Protein AF-A0A3D9SSQ6-F1 (afdb_monomer_lite)

Secondary structure (DSSP, 8-state):
--------PPP------------------S-BSSSSBPPHHHHHHHHTT------HHHHHHH-TT--S-EEE--SHHHHHHHHHHHHHHHHSHHHHHHTTEE-GGG-SS---TTSEEGGGEEEEEEESSTT---EEEEETTS-SSS-EEEEEESSSSS-TTEEEEEESSHHHHHHHTT---S------PPPP-----------------------

Radius of gyration: 31.55 Å; chains: 1; bounding box: 122×92×67 Å

Foldseek 3Di:
DDDDDDDDDDDDDDDDPPDDDDPDDPDPDLQDQQPFGNAPQLVVCLVVVLQFQLDPVLVCVLPVLDDFDKTFQSDSVSQNVVLVVLVVQQVDPVSCVQLQEHAQVPDPDGDDWQHANSSQWTFGMAGPDPPDGKTKIFGPPQHRNWGFIWIARCGDPPRHSGIDTSGRTPVRVCVSSVRDDPDDPPPPDDDPDDDDDDDDDDDDDDDDDDDDDDD

Sequence (215 aa):
MQKPHQHRCPNRGTLSYVNRPNNDERSEAPTHARGPVLPGLLIELIAAGQWRHPGDEVVHAIMPWFKDPVDLLTGLDQIRRESRALDRLADDESTARIFRLARGGSATEPVQLPWLDVDLAILIAVNRIPGDDVAIALDYRTSNSDPQVVAGDAWSAPHRGDWRTVAPTFSAFAAALNLPGHGTIATSAPPRSAIASTPAAAGTRSPPTTTSPPG

pLDDT: mean 78.15, std 23.13, range [30.61, 98.69]

Organism: NCBI:txid111806

Structure (mmCIF, N/CA/C/O backbone):
data_AF-A0A3D9SSQ6-F1
#
_entry.id   AF-A0A3D9SSQ6-F1
#
loop_
_atom_site.group_PDB
_atom_site.id
_atom_site.type_symbol
_atom_site.label_atom_id
_atom_site.label_alt_id
_atom_site.label_comp_id
_atom_site.label_asym_id
_atom_site.label_entity_id
_atom_site.label_seq_id
_atom_site.pdbx_PDB_ins_code
_atom_site.Cartn_x
_atom_site.Cartn_y
_atom_site.Cartn_z
_atom_site.occupancy
_atom_site.B_iso_or_equiv
_atom_site.auth_seq_id
_atom_site.auth_comp_id
_atom_site.auth_asym_id
_atom_site.auth_atom_id
_atom_site.pdbx_PDB_model_num
ATOM 1 N N . MET A 1 1 ? 69.066 6.208 26.547 1.00 41.03 1 MET A N 1
ATOM 2 C CA . MET A 1 1 ? 68.803 7.638 26.852 1.00 41.03 1 MET A CA 1
ATOM 3 C C . MET A 1 1 ? 68.351 8.259 25.533 1.00 41.03 1 MET A C 1
ATOM 5 O O . MET A 1 1 ? 69.078 8.062 24.581 1.00 41.03 1 MET A O 1
ATOM 9 N N . GLN A 1 2 ? 67.179 8.854 25.305 1.00 42.94 2 GLN A N 1
ATOM 10 C CA . GLN A 1 2 ? 66.187 9.562 26.122 1.00 42.94 2 GLN A CA 1
ATOM 11 C C . GLN A 1 2 ? 64.774 9.387 25.499 1.00 42.94 2 GLN A C 1
ATOM 13 O O . GLN A 1 2 ? 64.635 8.900 24.384 1.00 42.94 2 GLN A O 1
ATOM 18 N N . LYS A 1 3 ? 63.751 9.726 26.291 1.00 41.53 3 LYS A N 1
ATOM 19 C CA . LYS A 1 3 ? 62.303 9.442 26.178 1.00 41.53 3 LYS A CA 1
ATOM 20 C C . LYS A 1 3 ? 61.530 10.273 25.115 1.00 41.53 3 LYS A C 1
ATOM 22 O O . LYS A 1 3 ? 62.089 11.229 24.590 1.00 41.53 3 LYS A O 1
ATOM 27 N N . PRO A 1 4 ? 60.252 9.921 24.825 1.00 52.22 4 PRO A N 1
ATOM 28 C CA . PRO A 1 4 ? 59.467 10.414 23.686 1.00 52.22 4 PRO A CA 1
ATOM 29 C C . PRO A 1 4 ? 58.742 11.741 23.967 1.00 52.22 4 PRO A C 1
ATOM 31 O O . PRO A 1 4 ? 58.369 12.020 25.107 1.00 52.22 4 PRO A O 1
ATOM 34 N N . HIS A 1 5 ? 58.461 12.516 22.913 1.00 44.25 5 HIS A N 1
ATOM 35 C CA . HIS A 1 5 ? 57.598 13.696 22.989 1.00 44.25 5 HIS A CA 1
ATOM 36 C C . HIS A 1 5 ? 56.150 13.353 22.628 1.00 44.25 5 HIS A C 1
ATOM 38 O O . HIS A 1 5 ? 55.811 13.104 21.475 1.00 44.25 5 HIS A O 1
ATOM 44 N N . GLN A 1 6 ? 55.297 13.378 23.652 1.00 46.75 6 GLN A N 1
ATOM 45 C CA . GLN A 1 6 ? 53.866 13.620 23.518 1.00 46.75 6 GLN A CA 1
ATOM 46 C C . GLN A 1 6 ? 53.615 15.108 23.281 1.00 46.75 6 GLN A C 1
ATOM 48 O O . GLN A 1 6 ? 54.208 15.917 23.983 1.00 46.75 6 GLN A O 1
ATOM 53 N N . HIS A 1 7 ? 52.684 15.437 22.387 1.00 39.75 7 HIS A N 1
ATOM 54 C CA . HIS A 1 7 ? 51.844 16.645 22.367 1.00 39.75 7 HIS A CA 1
ATOM 55 C C . HIS A 1 7 ? 50.837 16.466 21.215 1.00 39.75 7 HIS A C 1
ATOM 57 O O . HIS A 1 7 ? 51.213 15.960 20.170 1.00 39.75 7 HIS A O 1
ATOM 63 N N . ARG A 1 8 ? 49.566 16.862 21.247 1.00 35.78 8 ARG A N 1
ATOM 64 C CA . ARG A 1 8 ? 48.620 17.351 22.257 1.00 35.78 8 ARG A CA 1
ATOM 65 C C . ARG A 1 8 ? 47.310 17.478 21.456 1.00 35.78 8 ARG A C 1
ATOM 67 O O . ARG A 1 8 ? 47.335 18.064 20.377 1.00 35.78 8 ARG A O 1
ATOM 74 N N . CYS A 1 9 ? 46.192 16.935 21.928 1.00 38.47 9 CYS A N 1
ATOM 75 C CA . CYS A 1 9 ? 44.882 17.201 21.319 1.00 38.47 9 CYS A CA 1
ATOM 76 C C . CYS A 1 9 ? 44.528 18.695 21.441 1.00 38.47 9 CYS A C 1
ATOM 78 O O . CYS A 1 9 ? 44.791 19.268 22.505 1.00 38.47 9 CYS A O 1
ATOM 80 N N . PRO A 1 10 ? 43.847 19.315 20.461 1.00 48.50 10 PRO A N 1
ATOM 81 C CA . PRO A 1 10 ? 43.021 20.477 20.718 1.00 48.50 10 PRO A CA 1
ATOM 82 C C . PRO A 1 10 ? 41.576 20.073 21.020 1.00 48.50 10 PRO A C 1
ATOM 84 O O . PRO A 1 10 ? 41.059 19.041 20.601 1.00 48.50 10 PRO A O 1
ATOM 87 N N . ASN A 1 11 ? 40.986 20.929 21.835 1.00 34.09 11 ASN A N 1
ATOM 88 C CA . ASN A 1 11 ? 39.831 20.742 22.683 1.00 34.09 11 ASN A CA 1
ATOM 89 C C . ASN A 1 11 ? 38.534 21.202 21.995 1.00 34.09 11 ASN A C 1
ATOM 91 O O . ASN A 1 11 ? 38.561 21.981 21.045 1.00 34.09 11 ASN A O 1
ATOM 95 N N . ARG A 1 12 ? 37.412 20.744 22.558 1.00 42.00 12 ARG A N 1
ATOM 96 C CA . ARG A 1 12 ? 36.030 21.175 22.307 1.00 42.00 12 ARG A CA 1
ATOM 97 C C . ARG A 1 12 ? 35.901 22.693 22.149 1.00 42.00 12 ARG A C 1
ATOM 99 O O . ARG A 1 12 ? 36.181 23.434 23.089 1.00 42.00 12 ARG A O 1
ATOM 106 N N . GLY A 1 13 ? 35.357 23.116 21.011 1.00 31.62 13 GLY A N 1
ATOM 107 C CA . GLY A 1 13 ? 34.663 24.391 20.853 1.00 31.62 13 GLY A CA 1
ATOM 108 C C . GLY A 1 13 ? 33.155 24.150 20.854 1.00 31.62 13 GLY A C 1
ATOM 109 O O . GLY A 1 13 ? 32.597 23.698 19.861 1.00 31.62 13 GLY A O 1
ATOM 110 N N . THR A 1 14 ? 32.516 24.411 21.990 1.00 38.12 14 THR A N 1
ATOM 111 C CA . THR A 1 14 ? 31.067 24.637 22.114 1.00 38.12 14 THR A CA 1
ATOM 112 C C . THR A 1 14 ? 30.804 26.135 21.903 1.00 38.12 14 THR A C 1
ATOM 114 O O . THR A 1 14 ? 31.696 26.916 22.223 1.00 38.12 14 THR A O 1
ATOM 117 N N . LEU A 1 15 ? 29.578 26.498 21.480 1.00 31.42 15 LEU A N 1
ATOM 118 C CA . LEU A 1 15 ? 29.004 27.842 21.208 1.00 31.42 15 LEU A CA 1
ATOM 119 C C . LEU A 1 15 ? 29.092 28.256 19.724 1.00 31.42 15 LEU A C 1
ATOM 121 O O . LEU A 1 15 ? 30.172 28.296 19.161 1.00 31.42 15 LEU A O 1
ATOM 125 N N . SER A 1 16 ? 28.018 28.571 18.994 1.00 30.61 16 SER A N 1
ATOM 126 C CA . SER A 1 16 ? 26.637 28.918 19.351 1.00 30.61 16 SER A CA 1
ATOM 127 C C . SER A 1 16 ? 25.741 28.663 18.137 1.00 30.61 16 SER A C 1
ATOM 129 O O . SER A 1 16 ? 26.046 29.165 17.059 1.00 30.61 16 SER A O 1
ATOM 131 N N . TYR A 1 17 ? 24.614 27.963 18.289 1.00 30.64 17 TYR A N 1
ATOM 132 C CA . TYR A 1 17 ? 23.548 28.008 17.283 1.00 30.64 17 TYR A CA 1
ATOM 133 C C . TYR A 1 17 ? 22.452 28.936 17.801 1.00 30.64 17 TYR A C 1
ATOM 135 O O . TYR A 1 17 ? 21.534 28.531 18.508 1.00 30.64 17 TYR A O 1
ATOM 143 N N . VAL A 1 18 ? 22.614 30.227 17.513 1.00 41.22 18 VAL A N 1
ATOM 144 C CA . VAL A 1 18 ? 21.535 31.203 17.651 1.00 41.22 18 VAL A CA 1
ATOM 145 C C . VAL A 1 18 ? 20.691 31.056 16.393 1.00 41.22 18 VAL A C 1
ATOM 147 O O . VAL A 1 18 ? 21.030 31.645 15.372 1.00 41.22 18 VAL A O 1
ATOM 150 N N . ASN A 1 19 ? 19.627 30.252 16.433 1.00 32.00 19 ASN A N 1
ATOM 151 C CA . ASN A 1 19 ? 18.651 30.261 15.347 1.00 32.00 19 ASN A CA 1
ATOM 152 C C . ASN A 1 19 ? 17.483 31.163 15.737 1.00 32.00 19 ASN A C 1
ATOM 154 O O . ASN A 1 19 ? 16.672 30.832 16.602 1.00 32.00 19 ASN A O 1
ATOM 158 N N . ARG A 1 20 ? 17.446 32.341 15.110 1.00 32.38 20 ARG A N 1
ATOM 159 C CA . ARG A 1 20 ? 16.252 33.186 15.043 1.00 32.38 20 ARG A CA 1
ATOM 160 C C . ARG A 1 20 ? 15.128 32.411 14.341 1.00 32.38 20 ARG A C 1
ATOM 162 O O . ARG A 1 20 ? 15.415 31.688 13.388 1.00 32.38 20 ARG A O 1
ATOM 169 N N . PRO A 1 21 ? 13.864 32.599 14.745 1.00 39.00 21 PRO A N 1
ATOM 170 C CA . PRO A 1 21 ? 12.736 32.058 14.008 1.00 39.00 21 PRO A CA 1
ATOM 171 C C . PRO A 1 21 ? 12.517 32.912 12.755 1.00 39.00 21 PRO A C 1
ATOM 173 O O . PRO A 1 21 ? 12.180 34.091 12.867 1.00 39.00 21 PRO A O 1
ATOM 176 N N . ASN A 1 22 ? 12.710 32.336 11.569 1.00 41.59 22 ASN A N 1
ATOM 177 C CA . ASN A 1 22 ? 12.107 32.888 10.360 1.00 41.59 22 ASN A CA 1
ATOM 178 C C . ASN A 1 22 ? 10.703 32.292 10.230 1.00 41.59 22 ASN A C 1
ATOM 180 O O . ASN A 1 22 ? 10.537 31.116 9.917 1.00 41.59 22 ASN A O 1
ATOM 184 N N . ASN A 1 23 ? 9.714 33.133 10.531 1.00 47.97 23 ASN A N 1
ATOM 185 C CA . ASN A 1 23 ? 8.364 33.026 9.991 1.00 47.97 23 ASN A CA 1
ATOM 186 C C . ASN A 1 23 ? 8.410 33.181 8.459 1.00 47.97 23 ASN A C 1
ATOM 188 O O . ASN A 1 23 ? 9.310 33.840 7.942 1.00 47.97 23 ASN A O 1
ATOM 192 N N . ASP A 1 24 ? 7.383 32.645 7.797 1.00 41.53 24 ASP A N 1
ATOM 193 C CA . ASP A 1 24 ? 7.059 32.734 6.361 1.00 41.53 24 ASP A CA 1
ATOM 194 C C . ASP A 1 24 ? 7.563 31.624 5.429 1.00 41.53 24 ASP A C 1
ATOM 196 O O . ASP A 1 24 ? 7.963 31.868 4.296 1.00 41.53 24 ASP A O 1
ATOM 200 N N . GLU A 1 25 ? 7.344 30.372 5.829 1.00 40.78 25 GLU A N 1
ATOM 201 C CA . GLU A 1 25 ? 6.889 29.367 4.866 1.00 40.78 25 GLU A CA 1
ATOM 202 C C . GLU A 1 25 ? 5.495 28.909 5.290 1.00 40.78 25 GLU A C 1
ATOM 204 O O . GLU A 1 25 ? 5.288 28.385 6.386 1.00 40.78 25 GLU A O 1
ATOM 209 N N . ARG A 1 26 ? 4.502 29.153 4.431 1.00 42.53 26 ARG A N 1
ATOM 210 C CA . ARG A 1 26 ? 3.184 28.532 4.554 1.00 42.53 26 ARG A CA 1
ATOM 211 C C . ARG A 1 26 ? 3.401 27.024 4.520 1.00 42.53 26 ARG A C 1
ATOM 213 O O . ARG A 1 26 ? 3.630 26.460 3.458 1.00 42.53 26 ARG A O 1
ATOM 220 N N . SER A 1 27 ? 3.359 26.411 5.697 1.00 41.47 27 SER A N 1
ATOM 221 C CA . SER A 1 27 ? 3.382 24.969 5.886 1.00 41.47 27 SER A CA 1
ATOM 222 C C . SER A 1 27 ? 2.234 24.372 5.073 1.00 41.47 27 SER A C 1
ATOM 224 O O . SER A 1 27 ? 1.071 24.465 5.469 1.00 41.47 27 SER A O 1
ATOM 226 N N . GLU A 1 28 ? 2.539 23.800 3.906 1.00 43.28 28 GLU A N 1
ATOM 227 C CA . GLU A 1 28 ? 1.670 22.781 3.329 1.00 43.28 28 GLU A CA 1
ATOM 228 C C . GLU A 1 28 ? 1.461 21.746 4.431 1.00 43.28 28 GLU A C 1
ATOM 230 O O . GLU A 1 28 ? 2.427 21.188 4.964 1.00 43.28 28 GLU A O 1
ATOM 235 N N . ALA A 1 29 ? 0.206 21.543 4.833 1.00 52.47 29 ALA A N 1
ATOM 236 C CA . ALA A 1 29 ? -0.126 20.514 5.802 1.00 52.47 29 ALA A CA 1
ATOM 237 C C . ALA A 1 29 ? 0.536 19.191 5.360 1.00 52.47 29 ALA A C 1
ATOM 239 O O . ALA A 1 29 ? 0.597 18.922 4.157 1.00 52.47 29 ALA A O 1
ATOM 240 N N . PRO A 1 30 ? 1.059 18.364 6.283 1.00 56.06 30 PRO A N 1
ATOM 241 C CA . PRO A 1 30 ? 1.908 17.215 5.964 1.00 56.06 30 PRO A CA 1
ATOM 242 C C . PRO A 1 30 ? 1.133 16.027 5.355 1.00 56.06 30 PRO A C 1
ATOM 244 O O . PRO A 1 30 ? 1.352 14.878 5.717 1.00 56.06 30 PRO A O 1
ATOM 247 N N . THR A 1 31 ? 0.231 16.280 4.413 1.00 73.69 31 THR A N 1
ATOM 248 C CA . THR A 1 31 ? -0.706 15.317 3.835 1.00 73.69 31 THR A CA 1
ATOM 249 C C . THR A 1 31 ? -0.155 14.597 2.608 1.00 73.69 31 THR A C 1
ATOM 251 O O . THR A 1 31 ? -0.747 13.619 2.177 1.00 73.69 31 THR A O 1
ATOM 254 N N . HIS A 1 32 ? 0.983 15.022 2.057 1.00 73.50 32 HIS A N 1
ATOM 255 C CA . HIS A 1 32 ? 1.593 14.403 0.875 1.00 73.50 32 HIS A CA 1
ATOM 256 C C . HIS A 1 32 ? 2.719 13.436 1.258 1.00 73.50 32 HIS A C 1
ATOM 258 O O . HIS A 1 32 ? 3.521 13.748 2.149 1.00 73.50 32 HIS A O 1
ATOM 264 N N . ALA A 1 33 ? 2.816 12.291 0.567 1.00 62.19 33 ALA A N 1
ATOM 265 C CA . ALA A 1 33 ? 3.913 11.333 0.766 1.00 62.19 33 ALA A CA 1
ATOM 266 C C . ALA A 1 33 ? 4.971 11.349 -0.351 1.00 62.19 33 ALA A C 1
ATOM 268 O O . ALA A 1 33 ? 6.163 11.260 -0.055 1.00 62.19 33 ALA A O 1
ATOM 269 N N . ARG A 1 34 ? 4.543 11.480 -1.615 1.00 7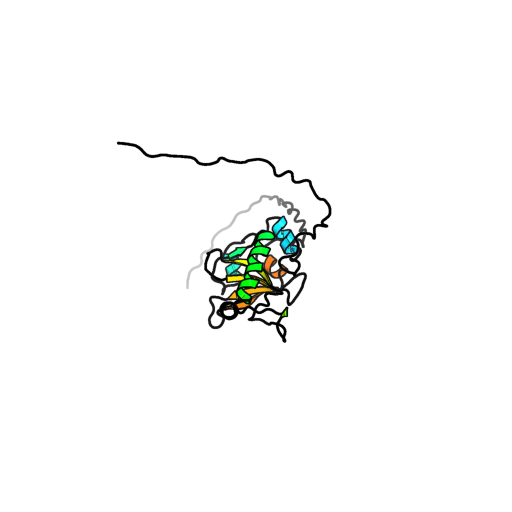1.50 34 ARG A N 1
ATOM 270 C CA . ARG A 1 34 ? 5.415 11.511 -2.809 1.00 71.50 34 ARG A CA 1
ATOM 271 C C . ARG A 1 34 ? 4.714 12.133 -4.033 1.00 71.50 34 ARG A C 1
ATOM 273 O O . ARG A 1 34 ? 4.980 11.765 -5.166 1.00 71.50 34 ARG A O 1
ATOM 280 N N . GLY A 1 35 ? 3.765 13.038 -3.801 1.00 78.12 35 GLY A N 1
ATOM 281 C CA . GLY A 1 35 ? 2.902 13.598 -4.849 1.00 78.12 35 GLY A CA 1
ATOM 282 C C . GLY A 1 35 ? 1.423 13.354 -4.565 1.00 78.12 35 GLY A C 1
ATOM 283 O O . GLY A 1 35 ? 0.697 14.332 -4.424 1.00 78.12 35 GLY A O 1
ATOM 284 N N . PRO A 1 36 ? 0.962 12.101 -4.382 1.00 84.44 36 PRO A N 1
ATOM 285 C CA . PRO A 1 36 ? -0.413 11.867 -3.965 1.00 84.44 36 PRO A CA 1
ATOM 286 C C . PRO A 1 36 ? -0.661 12.343 -2.527 1.00 84.44 36 PRO A C 1
ATOM 288 O O . PRO A 1 36 ? 0.212 12.249 -1.650 1.00 84.44 36 PRO A O 1
ATOM 291 N N . VAL A 1 37 ? -1.874 12.847 -2.302 1.00 89.81 37 VAL A N 1
ATOM 292 C CA . VAL A 1 37 ? -2.397 13.189 -0.975 1.00 89.81 37 VAL A CA 1
ATOM 293 C C . VAL A 1 37 ? -2.791 11.894 -0.270 1.00 89.81 37 VAL A C 1
ATOM 295 O O . VAL A 1 37 ? -3.481 11.050 -0.839 1.00 89.81 37 VAL A O 1
ATOM 298 N N . LEU A 1 38 ? -2.364 11.723 0.976 1.00 93.44 38 LEU A N 1
ATOM 299 C CA . LEU A 1 38 ? -2.782 10.603 1.811 1.00 93.44 38 LEU A CA 1
ATOM 300 C C . LEU A 1 38 ? -4.296 10.662 2.054 1.00 93.44 38 LEU A C 1
ATOM 302 O O . LEU A 1 38 ? -4.824 11.754 2.284 1.00 93.44 38 LEU A O 1
ATOM 306 N N . PRO A 1 39 ? -5.009 9.521 2.052 1.00 95.19 39 PRO A N 1
ATOM 307 C CA . PRO A 1 39 ? -6.448 9.521 2.276 1.00 95.19 39 PRO A CA 1
ATOM 308 C C . PRO A 1 39 ? -6.764 10.115 3.649 1.00 95.19 39 PRO A C 1
ATOM 310 O O . PRO A 1 39 ? -6.087 9.794 4.629 1.00 95.19 39 PRO A O 1
ATOM 313 N N . GLY A 1 40 ? -7.810 10.944 3.738 1.00 94.06 40 GLY A N 1
ATOM 314 C CA . GLY A 1 40 ? -8.211 11.582 5.000 1.00 94.06 40 GLY A CA 1
ATOM 315 C C . GLY A 1 40 ? -8.396 10.566 6.129 1.00 94.06 40 GLY A C 1
ATOM 316 O O . GLY A 1 40 ? -7.852 10.746 7.213 1.00 94.06 40 GLY A O 1
ATOM 317 N N . LEU A 1 41 ? -9.025 9.426 5.820 1.00 95.44 41 LEU A N 1
ATOM 318 C CA . LEU A 1 41 ? -9.201 8.317 6.757 1.00 95.44 41 LEU A CA 1
ATOM 319 C C . LEU A 1 41 ? -7.870 7.777 7.307 1.00 95.44 41 LEU A C 1
ATOM 321 O O . LEU A 1 41 ? -7.779 7.474 8.490 1.00 95.44 41 LEU A O 1
ATOM 325 N N . LEU A 1 42 ? -6.822 7.659 6.484 1.00 95.88 42 LEU A N 1
ATOM 326 C CA . LEU A 1 42 ? -5.521 7.170 6.956 1.00 95.88 42 LEU A CA 1
ATOM 327 C C . LEU A 1 42 ? -4.895 8.168 7.933 1.00 95.88 42 LEU A C 1
ATOM 329 O O . LEU A 1 42 ? -4.368 7.773 8.971 1.00 95.88 42 LEU A O 1
ATOM 333 N N . ILE A 1 43 ? -4.977 9.460 7.611 1.00 95.12 43 ILE A N 1
ATOM 334 C CA . ILE A 1 43 ? -4.482 10.536 8.474 1.00 95.12 43 ILE A CA 1
ATOM 335 C C . ILE A 1 43 ? -5.227 10.519 9.812 1.00 95.12 43 ILE A C 1
ATOM 337 O O . ILE A 1 43 ? -4.588 10.587 10.860 1.00 95.12 43 ILE A O 1
ATOM 341 N N . GLU A 1 44 ? -6.553 10.383 9.784 1.00 94.75 44 GLU A N 1
ATOM 342 C CA . GLU A 1 44 ? -7.394 10.290 10.981 1.00 94.75 44 GLU A CA 1
ATOM 343 C C . GLU A 1 44 ? -7.034 9.072 11.836 1.00 94.75 44 GLU A C 1
ATOM 345 O O . GLU A 1 44 ? -6.788 9.217 13.034 1.00 94.75 44 GLU A O 1
ATOM 350 N N . LEU A 1 45 ? -6.918 7.886 11.228 1.00 95.12 45 LEU A N 1
ATOM 351 C CA . LEU A 1 45 ? -6.545 6.659 11.933 1.00 95.12 45 LEU A CA 1
ATOM 352 C C . LEU A 1 45 ? -5.142 6.762 12.549 1.00 95.12 45 LEU A C 1
ATOM 354 O O . LEU A 1 45 ? -4.934 6.307 13.674 1.00 95.12 45 LEU A O 1
ATOM 358 N N . ILE A 1 46 ? -4.175 7.370 11.856 1.00 95.44 46 ILE A N 1
ATOM 359 C CA . ILE A 1 46 ? -2.831 7.616 12.400 1.00 95.44 46 ILE A CA 1
ATOM 360 C C . ILE A 1 46 ? -2.896 8.601 13.571 1.00 95.44 46 ILE A C 1
ATOM 362 O O . ILE A 1 46 ? -2.342 8.322 14.635 1.00 95.44 46 ILE A O 1
ATOM 366 N N . ALA A 1 47 ? -3.595 9.726 13.409 1.00 94.19 47 ALA A N 1
ATOM 367 C CA . ALA A 1 47 ? -3.715 10.758 14.437 1.00 94.19 47 ALA A CA 1
ATOM 368 C C . ALA A 1 47 ? -4.420 10.242 15.703 1.00 94.19 47 ALA A C 1
ATOM 370 O O . ALA A 1 47 ? -4.015 10.574 16.816 1.00 94.19 47 ALA A O 1
ATOM 371 N N . ALA A 1 48 ? -5.427 9.382 15.542 1.00 94.25 48 ALA A N 1
ATOM 372 C CA . ALA A 1 48 ? -6.116 8.709 16.639 1.00 94.25 48 ALA A CA 1
ATOM 373 C C . ALA A 1 48 ? -5.313 7.535 17.235 1.00 94.25 48 ALA A C 1
ATOM 375 O O . ALA A 1 48 ? -5.744 6.917 18.209 1.00 94.25 48 ALA A O 1
ATOM 376 N N . GLY A 1 49 ? -4.158 7.186 16.655 1.00 94.50 49 GLY A N 1
ATOM 377 C CA . GLY A 1 49 ? -3.370 6.020 17.050 1.00 94.50 49 GLY A CA 1
ATOM 378 C C . GLY A 1 49 ? -4.089 4.690 16.805 1.00 94.50 49 GLY A C 1
ATOM 379 O O . GLY A 1 49 ? -3.759 3.704 17.462 1.00 94.50 49 GLY A O 1
ATOM 380 N N . GLN A 1 50 ? -5.067 4.672 15.900 1.00 94.44 50 GLN A N 1
ATOM 381 C CA . GLN A 1 50 ? -5.891 3.523 15.519 1.00 94.44 50 GLN A CA 1
ATOM 382 C C . GLN A 1 50 ? -5.336 2.779 14.300 1.00 94.44 50 GLN A C 1
ATOM 384 O O . GLN A 1 50 ? -5.645 1.606 14.125 1.00 94.44 50 GLN A O 1
ATOM 389 N N . TRP A 1 51 ? -4.481 3.412 13.488 1.00 95.94 51 TRP A N 1
ATOM 390 C CA . TRP A 1 51 ? -3.712 2.720 12.450 1.00 95.94 51 TRP A CA 1
ATOM 391 C C . TRP A 1 51 ? -2.619 1.864 13.103 1.00 95.94 51 TRP A C 1
ATOM 393 O O . TRP A 1 51 ? -1.476 2.291 13.260 1.00 95.94 51 TRP A O 1
ATOM 403 N N . ARG A 1 52 ? -3.002 0.672 13.570 1.00 93.19 52 ARG A N 1
ATOM 404 C CA . ARG A 1 52 ? -2.136 -0.301 14.247 1.00 93.19 52 ARG A CA 1
ATOM 405 C C . ARG A 1 52 ? -2.384 -1.692 13.698 1.00 93.19 52 ARG A C 1
ATOM 407 O O . ARG A 1 52 ? -3.487 -2.005 13.261 1.00 93.19 52 ARG A O 1
ATOM 414 N N . HIS A 1 53 ? -1.350 -2.522 13.750 1.00 92.62 53 HIS A N 1
ATOM 415 C CA . HIS A 1 53 ? -1.427 -3.893 13.273 1.00 92.62 53 HIS A CA 1
ATOM 416 C C . HIS A 1 53 ? -2.533 -4.672 14.021 1.00 92.62 53 HIS A C 1
ATOM 418 O O . HIS A 1 53 ? -2.455 -4.771 15.248 1.00 92.62 53 HIS A O 1
ATOM 424 N N . PRO A 1 54 ? -3.548 -5.229 13.330 1.00 92.38 54 PRO A N 1
ATOM 425 C CA . PRO A 1 54 ? -4.682 -5.898 13.981 1.00 92.38 54 PRO A CA 1
ATOM 426 C C . PRO A 1 54 ? -4.368 -7.332 14.439 1.00 92.38 54 PRO A C 1
ATOM 428 O O . PRO A 1 54 ? -5.192 -7.969 15.087 1.00 92.38 54 PRO A O 1
ATOM 431 N N . GLY A 1 55 ? -3.179 -7.837 14.104 1.00 93.94 55 GLY A N 1
ATOM 432 C CA . GLY A 1 55 ? -2.754 -9.219 14.327 1.00 93.94 55 GLY A CA 1
ATOM 433 C C . GLY A 1 55 ? -2.581 -9.957 13.002 1.00 93.94 55 GLY A C 1
ATOM 434 O O . GLY A 1 55 ? -3.314 -9.707 12.045 1.00 93.94 55 GLY A O 1
ATOM 435 N N . ASP A 1 56 ? -1.585 -10.843 12.935 1.00 93.69 56 ASP A N 1
ATOM 436 C CA . ASP A 1 56 ? -1.202 -11.519 11.683 1.00 93.69 56 ASP A CA 1
ATOM 437 C C . ASP A 1 56 ? -2.346 -12.415 11.161 1.00 93.69 56 ASP A C 1
ATOM 439 O O . ASP A 1 56 ? -2.549 -12.530 9.957 1.00 93.69 56 ASP A O 1
ATOM 443 N N . GLU A 1 57 ? -3.177 -12.960 12.058 1.00 94.19 57 GLU A N 1
ATOM 444 C CA . GLU A 1 57 ? -4.366 -13.756 11.714 1.00 94.19 57 GLU A CA 1
ATOM 445 C C . GLU A 1 57 ? -5.418 -12.954 10.932 1.00 94.19 57 GLU A C 1
ATOM 447 O O . GLU A 1 57 ? -5.998 -13.461 9.972 1.00 94.19 57 GLU A O 1
ATOM 452 N N . VAL A 1 58 ? -5.645 -11.688 11.307 1.00 94.69 58 VAL A N 1
ATOM 453 C CA . VAL A 1 58 ? -6.606 -10.807 10.622 1.00 94.69 58 VAL A CA 1
ATOM 454 C C . VAL A 1 58 ? -6.098 -10.461 9.226 1.00 94.69 58 VAL A C 1
ATOM 456 O O . VAL A 1 58 ? -6.855 -10.523 8.260 1.00 94.69 58 VAL A O 1
ATOM 459 N N . VAL A 1 59 ? -4.804 -10.151 9.100 1.00 94.44 59 VAL A N 1
ATOM 460 C CA . VAL A 1 59 ? -4.175 -9.891 7.798 1.00 94.44 59 VAL A CA 1
ATOM 461 C C . VAL A 1 59 ? -4.253 -11.138 6.916 1.00 94.44 59 VAL A C 1
ATOM 463 O O . VAL A 1 59 ? -4.702 -11.052 5.774 1.00 94.44 59 VAL A O 1
ATOM 466 N N . HIS A 1 60 ? -3.917 -12.312 7.454 1.00 94.56 60 HIS A N 1
ATOM 467 C CA . HIS A 1 60 ? -3.978 -13.573 6.720 1.00 94.56 60 HIS A CA 1
ATOM 468 C C . HIS A 1 60 ? -5.399 -13.924 6.254 1.00 94.56 60 HIS A C 1
ATOM 470 O O . HIS A 1 60 ? -5.569 -14.436 5.151 1.00 94.56 60 HIS A O 1
ATOM 476 N N . ALA A 1 61 ? -6.435 -13.606 7.037 1.00 94.75 61 ALA A N 1
ATOM 477 C CA . ALA A 1 61 ? -7.823 -13.808 6.620 1.00 94.75 61 ALA A CA 1
ATOM 478 C C . ALA A 1 61 ? -8.211 -12.954 5.395 1.00 94.75 61 ALA A C 1
ATOM 480 O O . ALA A 1 61 ? -8.994 -13.402 4.558 1.00 94.75 61 ALA A O 1
ATOM 481 N N . ILE A 1 62 ? -7.651 -11.745 5.270 1.00 95.19 62 ILE A N 1
ATOM 482 C CA . ILE A 1 62 ? -7.897 -10.829 4.143 1.00 95.19 62 ILE A CA 1
ATOM 483 C C . ILE A 1 62 ? -7.068 -11.234 2.917 1.00 95.19 62 ILE A C 1
ATOM 485 O O . ILE A 1 62 ? -7.548 -11.180 1.785 1.00 95.19 62 ILE A O 1
ATOM 489 N N . MET A 1 63 ? -5.822 -11.654 3.135 1.00 94.50 63 MET A N 1
ATOM 490 C CA . MET A 1 63 ? -4.872 -12.017 2.083 1.00 94.50 63 MET A CA 1
ATOM 491 C C . MET A 1 63 ? -4.176 -13.355 2.390 1.00 94.50 63 MET A C 1
ATOM 493 O O . MET A 1 63 ? -2.997 -13.371 2.737 1.00 94.50 63 MET A O 1
ATOM 497 N N . PRO A 1 64 ? -4.849 -14.511 2.197 1.00 93.94 64 PRO A N 1
ATOM 498 C CA . PRO A 1 64 ? -4.292 -15.821 2.572 1.00 93.94 64 PRO A CA 1
ATOM 499 C C . PRO A 1 64 ? -3.009 -16.212 1.823 1.00 93.94 64 PRO A C 1
ATOM 501 O O . PRO A 1 64 ? -2.263 -17.094 2.245 1.00 93.94 64 PRO A O 1
ATOM 504 N N . TRP A 1 65 ? -2.759 -15.579 0.677 1.00 93.06 65 TRP A N 1
ATOM 505 C CA . TRP A 1 65 ? -1.566 -15.779 -0.144 1.00 93.06 65 TRP A CA 1
ATOM 506 C C . TRP A 1 65 ? -0.351 -14.974 0.346 1.00 93.06 65 TRP A C 1
ATOM 508 O O . TRP A 1 65 ? 0.775 -15.285 -0.037 1.00 93.06 65 TRP A O 1
ATOM 518 N N . PHE A 1 66 ? -0.563 -13.973 1.201 1.00 92.00 66 PHE A N 1
ATOM 519 C CA . PHE A 1 66 ? 0.478 -13.123 1.761 1.00 92.00 66 PHE A CA 1
ATOM 520 C C . PHE A 1 66 ? 0.984 -13.752 3.066 1.00 92.00 66 PHE A C 1
ATOM 522 O O . PHE A 1 66 ? 0.246 -13.846 4.048 1.00 92.00 66 PHE A O 1
ATOM 529 N N . LYS A 1 67 ? 2.214 -14.278 3.052 1.00 90.06 67 LYS A N 1
ATOM 530 C CA . LYS A 1 67 ? 2.727 -15.140 4.134 1.00 90.06 67 LYS A CA 1
ATOM 531 C C . LYS A 1 67 ? 3.601 -14.422 5.150 1.00 90.06 67 LYS A C 1
ATOM 533 O O . LYS A 1 67 ? 3.753 -14.922 6.261 1.00 90.06 67 LYS A O 1
ATOM 538 N N . ASP A 1 68 ? 4.176 -13.294 4.766 1.00 90.31 68 ASP A N 1
ATOM 539 C CA . ASP A 1 68 ? 5.089 -12.569 5.632 1.00 90.31 68 ASP A CA 1
ATOM 540 C C . ASP A 1 68 ? 4.353 -11.683 6.629 1.00 90.31 68 ASP A C 1
ATOM 542 O O . ASP A 1 68 ? 3.317 -11.096 6.298 1.00 90.31 68 ASP A O 1
ATOM 546 N N . PRO A 1 69 ? 4.909 -11.521 7.838 1.00 92.94 69 PRO A N 1
ATOM 547 C CA . PRO A 1 69 ? 4.417 -10.529 8.771 1.00 92.94 69 PRO A CA 1
ATOM 548 C C . PRO A 1 69 ? 4.725 -9.122 8.256 1.00 92.94 69 PRO A C 1
ATOM 550 O O . PRO A 1 69 ? 5.826 -8.832 7.790 1.00 92.94 69 PRO A O 1
ATOM 553 N N . VAL A 1 70 ? 3.774 -8.210 8.416 1.00 94.75 70 VAL A N 1
ATOM 554 C CA . VAL A 1 70 ? 3.969 -6.791 8.099 1.00 94.75 70 VAL A CA 1
ATOM 555 C C . VAL A 1 70 ? 3.818 -5.939 9.342 1.00 94.75 70 VAL A C 1
ATOM 557 O O . VAL A 1 70 ? 3.172 -6.327 10.313 1.00 94.75 70 VAL A O 1
ATOM 560 N N . ASP A 1 71 ? 4.393 -4.748 9.290 1.00 95.00 71 ASP A N 1
ATOM 561 C CA . ASP A 1 71 ? 4.082 -3.667 10.206 1.00 95.00 71 ASP A CA 1
ATOM 562 C C . ASP A 1 71 ? 3.377 -2.553 9.435 1.00 95.00 71 ASP A C 1
ATOM 564 O O . ASP A 1 71 ? 3.833 -2.105 8.379 1.00 95.00 71 ASP A O 1
ATOM 568 N N . LEU A 1 72 ? 2.245 -2.095 9.976 1.00 96.44 72 LEU A N 1
ATOM 569 C CA . LEU A 1 72 ? 1.573 -0.908 9.459 1.00 96.44 72 LEU A CA 1
ATOM 570 C C . LEU A 1 72 ? 2.431 0.323 9.762 1.00 96.44 72 LEU A C 1
ATOM 572 O O . LEU A 1 72 ? 2.876 0.514 10.894 1.00 96.44 72 LEU A O 1
ATOM 576 N N . LEU A 1 73 ? 2.641 1.180 8.765 1.00 96.62 73 LEU A N 1
ATOM 577 C CA . LEU A 1 73 ? 3.440 2.394 8.920 1.00 96.62 73 LEU A CA 1
ATOM 578 C C . LEU A 1 73 ? 2.629 3.444 9.691 1.00 96.62 73 LEU A C 1
ATOM 580 O O . LEU A 1 73 ? 1.762 4.115 9.132 1.00 96.62 73 LEU A O 1
ATOM 584 N N . THR A 1 74 ? 2.893 3.590 10.989 1.00 95.50 74 THR A N 1
ATOM 585 C CA . THR A 1 74 ? 2.045 4.372 11.910 1.00 95.50 74 THR A CA 1
ATOM 586 C C . THR A 1 74 ? 2.355 5.868 11.940 1.00 95.50 74 THR A C 1
ATOM 588 O O . THR A 1 74 ? 1.841 6.583 12.795 1.00 95.50 74 THR A O 1
ATOM 591 N N . GLY A 1 75 ? 3.229 6.362 11.062 1.00 94.06 75 GLY A N 1
ATOM 592 C CA . GLY A 1 75 ? 3.639 7.763 11.039 1.00 94.06 75 GLY A CA 1
ATOM 593 C C . GLY A 1 75 ? 3.855 8.279 9.624 1.00 94.06 75 GLY A C 1
ATOM 594 O O . GLY A 1 75 ? 4.414 7.584 8.776 1.00 94.06 75 GLY A O 1
ATOM 595 N N . LEU A 1 76 ? 3.468 9.534 9.386 1.00 93.19 76 LEU A N 1
ATOM 596 C CA . LEU A 1 76 ? 3.546 10.167 8.064 1.00 93.19 76 LEU A CA 1
ATOM 597 C C . LEU A 1 76 ? 4.984 10.211 7.530 1.00 93.19 76 LEU A C 1
ATOM 599 O O . LEU A 1 76 ? 5.229 9.931 6.359 1.00 93.19 76 LEU A O 1
ATOM 603 N N . ASP A 1 77 ? 5.960 10.490 8.396 1.00 92.94 77 ASP A N 1
ATOM 604 C CA . ASP A 1 77 ? 7.371 10.493 8.002 1.00 92.94 77 ASP A CA 1
ATOM 605 C C . ASP A 1 77 ? 7.896 9.095 7.678 1.00 92.94 77 ASP A C 1
ATOM 607 O O . ASP A 1 77 ? 8.759 8.956 6.815 1.00 92.94 77 ASP A O 1
ATOM 611 N N . GLN A 1 78 ? 7.377 8.058 8.338 1.00 94.12 78 GLN A N 1
ATOM 612 C CA . GLN A 1 78 ? 7.719 6.679 8.008 1.00 94.12 78 GLN A CA 1
ATOM 613 C C . GLN A 1 78 ? 7.142 6.309 6.642 1.00 94.12 78 GLN A C 1
ATOM 615 O O . GLN A 1 78 ? 7.905 5.914 5.767 1.00 94.12 78 GLN A O 1
ATOM 620 N N . ILE A 1 79 ? 5.849 6.567 6.415 1.00 96.31 79 ILE A N 1
ATOM 621 C CA . ILE A 1 79 ? 5.185 6.384 5.113 1.00 96.31 79 ILE A CA 1
ATOM 622 C C . ILE A 1 79 ? 5.978 7.062 3.990 1.00 96.31 79 ILE A C 1
ATOM 624 O O . ILE A 1 79 ? 6.266 6.445 2.967 1.00 96.31 79 ILE A O 1
ATOM 628 N N . ARG A 1 80 ? 6.402 8.314 4.193 1.00 93.81 80 ARG A N 1
ATOM 629 C CA . ARG A 1 80 ? 7.226 9.068 3.234 1.00 93.81 80 ARG A CA 1
ATOM 630 C C . ARG A 1 80 ? 8.589 8.446 2.973 1.00 93.81 80 ARG A C 1
ATOM 632 O O . ARG A 1 80 ? 9.073 8.502 1.845 1.00 93.81 80 ARG A O 1
ATOM 639 N N . ARG A 1 81 ? 9.276 7.974 4.015 1.00 93.62 81 ARG A N 1
ATOM 640 C CA . ARG A 1 81 ? 10.608 7.373 3.862 1.00 93.62 81 ARG A CA 1
ATOM 641 C C . ARG A 1 81 ? 10.516 6.043 3.127 1.00 93.62 81 ARG A C 1
ATOM 643 O O . ARG A 1 81 ? 11.245 5.875 2.156 1.00 93.62 81 ARG A O 1
ATOM 650 N N . GLU A 1 82 ? 9.598 5.169 3.532 1.00 94.81 82 GLU A N 1
ATOM 651 C CA . GLU A 1 82 ? 9.421 3.860 2.895 1.00 94.81 82 GLU A CA 1
ATOM 652 C C . GLU A 1 82 ? 8.924 4.009 1.453 1.00 94.81 82 GLU A C 1
ATOM 654 O O . GLU A 1 82 ? 9.477 3.411 0.537 1.00 94.81 82 GLU A O 1
ATOM 659 N N . SER A 1 83 ? 7.968 4.908 1.196 1.00 96.00 83 SER A N 1
ATOM 660 C CA . SER A 1 83 ? 7.483 5.154 -0.173 1.00 96.00 83 SER A CA 1
ATOM 661 C C . SER A 1 83 ? 8.556 5.744 -1.098 1.00 96.00 83 SER A C 1
ATOM 663 O O . SER A 1 83 ? 8.487 5.553 -2.308 1.00 96.00 83 SER A O 1
ATOM 665 N N . ARG A 1 84 ? 9.569 6.436 -0.555 1.00 94.06 84 ARG A N 1
ATOM 666 C CA . ARG A 1 84 ? 10.737 6.909 -1.323 1.00 94.06 84 ARG A CA 1
ATOM 667 C C . ARG A 1 84 ? 11.722 5.796 -1.671 1.00 94.06 84 ARG A C 1
ATOM 669 O O . ARG A 1 84 ? 12.538 5.982 -2.569 1.00 94.06 84 ARG A O 1
ATOM 676 N N . ALA A 1 85 ? 11.676 4.649 -0.994 1.00 91.88 85 ALA A N 1
ATOM 677 C CA . ALA A 1 85 ? 12.483 3.501 -1.397 1.00 91.88 85 ALA A CA 1
ATOM 678 C C . ALA A 1 85 ? 12.056 2.991 -2.783 1.00 91.88 85 ALA A C 1
ATOM 680 O O . ALA A 1 85 ? 12.924 2.634 -3.576 1.00 91.88 85 ALA A O 1
ATOM 681 N N . LEU A 1 86 ? 10.757 3.072 -3.116 1.00 94.00 86 LEU A N 1
ATOM 682 C CA . LEU A 1 86 ? 10.231 2.696 -4.434 1.00 94.00 86 LEU A CA 1
ATOM 683 C C . LEU A 1 86 ? 10.904 3.448 -5.586 1.00 94.00 86 LEU A C 1
ATOM 685 O O . LEU A 1 86 ? 11.097 2.854 -6.640 1.00 94.00 86 LEU A O 1
ATOM 689 N N . ASP A 1 87 ? 11.301 4.712 -5.390 1.00 92.81 87 ASP A N 1
ATOM 690 C CA . ASP A 1 87 ? 12.022 5.469 -6.419 1.00 92.81 87 ASP A CA 1
ATOM 691 C C . ASP A 1 87 ? 13.333 4.782 -6.794 1.00 92.81 87 ASP A C 1
ATOM 693 O O . ASP A 1 87 ? 13.583 4.492 -7.959 1.00 92.81 87 ASP A O 1
ATOM 697 N N . ARG A 1 88 ? 14.149 4.462 -5.784 1.00 91.69 88 ARG A N 1
ATOM 698 C CA . ARG A 1 88 ? 15.457 3.836 -6.002 1.00 91.69 88 ARG A CA 1
ATOM 699 C C . ARG A 1 88 ? 15.323 2.442 -6.603 1.00 91.69 88 ARG A C 1
ATOM 701 O O . ARG A 1 88 ? 16.142 2.068 -7.431 1.00 91.69 88 ARG A O 1
ATOM 708 N N . LEU A 1 89 ? 14.311 1.686 -6.175 1.00 92.94 89 LEU A N 1
ATOM 709 C CA . LEU A 1 89 ? 14.053 0.337 -6.679 1.00 92.94 89 LEU A CA 1
ATOM 710 C C . LEU A 1 89 ? 13.554 0.357 -8.131 1.00 92.94 89 LEU A C 1
ATOM 712 O O . LEU A 1 89 ? 13.899 -0.537 -8.895 1.00 92.94 89 LEU A O 1
ATOM 716 N N . ALA A 1 90 ? 12.763 1.364 -8.514 1.00 94.31 90 ALA A N 1
ATOM 717 C CA . ALA A 1 90 ? 12.275 1.526 -9.882 1.00 94.31 90 ALA A CA 1
ATOM 718 C C . ALA A 1 90 ? 13.350 2.047 -10.850 1.00 94.31 90 ALA A C 1
ATOM 720 O O . ALA A 1 90 ? 13.287 1.744 -12.039 1.00 94.31 90 ALA A O 1
ATOM 721 N N . ASP A 1 91 ? 14.324 2.818 -10.354 1.00 93.94 91 ASP A N 1
ATOM 722 C CA . ASP A 1 91 ? 15.417 3.360 -11.171 1.00 93.94 91 ASP A CA 1
ATOM 723 C C . ASP A 1 91 ? 16.504 2.309 -11.489 1.00 93.94 91 ASP A C 1
ATOM 725 O O . ASP A 1 91 ? 17.268 2.486 -12.439 1.00 93.94 91 ASP A O 1
ATOM 729 N N . ASP A 1 92 ? 16.570 1.203 -10.736 1.00 95.19 92 ASP A N 1
ATOM 730 C CA . ASP A 1 92 ? 17.403 0.042 -11.070 1.00 95.19 92 ASP A CA 1
ATOM 731 C C . ASP A 1 92 ? 16.609 -0.982 -11.895 1.00 95.19 92 ASP A C 1
ATOM 733 O O . ASP A 1 92 ? 15.711 -1.644 -11.383 1.00 95.19 92 ASP A O 1
ATOM 737 N N . GLU A 1 93 ? 16.962 -1.161 -13.172 1.00 94.12 93 GLU A N 1
ATOM 738 C CA . GLU A 1 93 ? 16.191 -2.004 -14.102 1.00 94.12 93 GLU A CA 1
ATOM 739 C C . GLU A 1 93 ? 16.038 -3.456 -13.613 1.00 94.12 93 GLU A C 1
ATOM 741 O O . GLU A 1 93 ? 14.980 -4.073 -13.774 1.00 94.12 93 GLU A O 1
ATOM 746 N N . SER A 1 94 ? 17.093 -4.018 -13.013 1.00 94.25 94 SER A N 1
ATOM 747 C CA . SER A 1 94 ? 17.091 -5.412 -12.563 1.00 94.25 94 SER A CA 1
ATOM 748 C C . SER A 1 94 ? 16.125 -5.623 -11.397 1.00 94.25 94 SER A C 1
ATOM 750 O O . SER A 1 94 ? 15.302 -6.541 -11.419 1.00 94.25 94 SER A O 1
ATOM 752 N N . THR A 1 95 ? 16.161 -4.707 -10.436 1.00 92.62 95 THR A N 1
ATOM 753 C CA . THR A 1 95 ? 15.296 -4.652 -9.261 1.00 92.62 95 THR A CA 1
ATOM 754 C C . THR A 1 95 ? 13.857 -4.359 -9.667 1.00 92.62 95 THR A C 1
ATOM 756 O O . THR A 1 95 ? 12.943 -5.089 -9.279 1.00 92.62 95 THR A O 1
ATOM 759 N N . ALA A 1 96 ? 13.646 -3.358 -10.524 1.00 94.81 96 ALA A N 1
ATOM 760 C CA . ALA A 1 96 ? 12.336 -2.987 -11.042 1.00 94.81 96 ALA A CA 1
ATOM 761 C C . ALA A 1 96 ? 11.637 -4.169 -11.723 1.00 94.81 96 ALA A C 1
ATOM 763 O O . ALA A 1 96 ? 10.442 -4.381 -11.532 1.00 94.81 96 ALA A O 1
ATOM 764 N N . ARG A 1 97 ? 12.380 -4.995 -12.469 1.00 93.75 97 ARG A N 1
ATOM 765 C CA . ARG A 1 97 ? 11.831 -6.195 -13.111 1.00 93.75 97 ARG A CA 1
ATOM 766 C C . ARG A 1 97 ? 11.453 -7.285 -12.107 1.00 93.75 97 ARG A C 1
ATOM 768 O O . ARG A 1 97 ? 10.420 -7.925 -12.292 1.00 93.75 97 ARG A O 1
ATOM 775 N N . ILE A 1 98 ? 12.264 -7.495 -11.069 1.00 91.94 98 ILE A N 1
ATOM 776 C CA . ILE A 1 98 ? 12.002 -8.491 -10.016 1.00 91.94 98 ILE A CA 1
ATOM 777 C C . ILE A 1 98 ? 10.740 -8.123 -9.223 1.00 91.94 98 ILE A C 1
ATOM 779 O O . ILE A 1 98 ? 9.894 -8.984 -8.989 1.00 91.94 98 ILE A O 1
ATOM 783 N N . PHE A 1 99 ? 10.583 -6.845 -8.869 1.00 93.31 99 PHE A N 1
ATOM 784 C CA . PHE A 1 99 ? 9.465 -6.344 -8.057 1.00 93.31 99 PHE A CA 1
ATOM 785 C C . PHE A 1 99 ? 8.293 -5.781 -8.868 1.00 93.31 99 PHE A C 1
ATOM 787 O O . PHE A 1 99 ? 7.373 -5.195 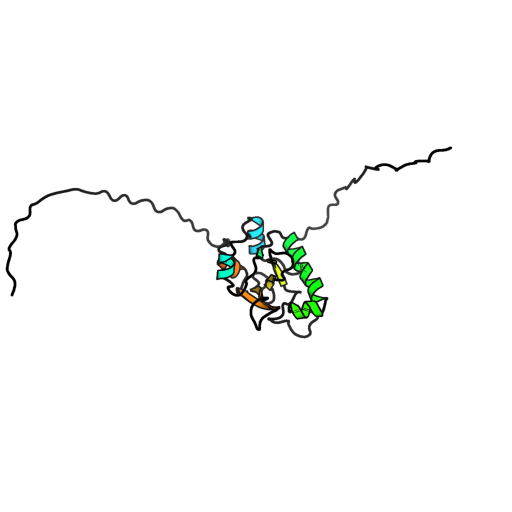-8.297 1.00 93.31 99 PHE A O 1
ATOM 794 N N . ARG A 1 100 ? 8.348 -5.921 -10.198 1.00 96.06 100 ARG A N 1
ATOM 795 C CA . ARG A 1 100 ? 7.383 -5.378 -11.166 1.00 96.06 100 ARG A CA 1
ATOM 796 C C . ARG A 1 100 ? 7.008 -3.927 -10.881 1.00 96.06 100 ARG A C 1
ATOM 798 O O . ARG A 1 100 ? 5.840 -3.576 -10.738 1.00 96.06 100 ARG A O 1
ATOM 805 N N . LEU A 1 101 ? 8.022 -3.079 -10.810 1.00 96.25 101 LEU A N 1
ATOM 806 C CA . LEU A 1 101 ? 7.892 -1.642 -10.611 1.00 96.25 101 LEU A CA 1
ATOM 807 C C . LEU A 1 101 ? 8.065 -0.922 -11.947 1.00 96.25 101 LEU A C 1
ATOM 809 O O . LEU A 1 101 ? 8.943 -1.268 -12.734 1.00 96.25 101 LEU A O 1
ATOM 813 N N . ALA A 1 102 ? 7.242 0.089 -12.203 1.00 95.81 102 ALA A N 1
ATOM 814 C CA . ALA A 1 102 ? 7.369 0.952 -13.371 1.00 95.81 102 ALA A CA 1
ATOM 815 C C . ALA A 1 102 ? 7.014 2.399 -13.014 1.00 95.81 102 ALA A C 1
ATOM 817 O O . ALA A 1 102 ? 6.234 2.642 -12.095 1.00 95.81 102 ALA A O 1
ATOM 818 N N . ARG A 1 103 ? 7.574 3.364 -13.752 1.00 94.19 103 ARG A N 1
ATOM 819 C CA . ARG A 1 103 ? 7.224 4.788 -13.643 1.00 94.19 103 ARG A CA 1
ATOM 820 C C . ARG A 1 103 ? 6.200 5.162 -14.704 1.00 94.19 103 ARG A C 1
ATOM 822 O O . ARG A 1 103 ? 6.553 5.250 -15.883 1.00 94.19 103 ARG A O 1
ATOM 829 N N . GLY A 1 104 ? 4.955 5.410 -14.301 1.00 90.94 104 GLY A N 1
ATOM 830 C CA . GLY A 1 104 ? 3.904 5.854 -15.213 1.00 90.94 104 GLY A CA 1
ATOM 831 C C . GLY A 1 104 ? 4.239 7.166 -15.913 1.00 90.94 104 GLY A C 1
ATOM 832 O O . GLY A 1 104 ? 3.961 7.307 -17.100 1.00 90.94 104 GLY A O 1
ATOM 833 N N . GLY A 1 105 ? 4.933 8.090 -15.237 1.00 88.31 105 GLY A N 1
ATOM 834 C CA . GLY A 1 105 ? 5.315 9.379 -15.821 1.00 88.31 105 GLY A CA 1
ATOM 835 C C . GLY A 1 105 ? 6.306 9.286 -16.989 1.00 88.31 105 GLY A C 1
ATOM 836 O O . GLY A 1 105 ? 6.457 10.251 -17.734 1.00 88.31 105 GLY A O 1
ATOM 837 N N . SER A 1 106 ? 6.983 8.144 -17.157 1.00 86.31 106 SER A N 1
ATOM 838 C CA . SER A 1 106 ? 7.935 7.892 -18.254 1.00 86.31 106 SER A CA 1
ATOM 839 C C . SER A 1 106 ? 7.423 6.876 -19.282 1.00 86.31 106 SER A C 1
ATOM 841 O O . SER A 1 106 ? 8.100 6.622 -20.278 1.00 86.31 106 SER A O 1
ATOM 843 N N . ALA A 1 107 ? 6.257 6.271 -19.047 1.00 87.56 107 ALA A N 1
ATOM 844 C CA . ALA A 1 107 ? 5.694 5.243 -19.911 1.00 87.56 107 ALA A CA 1
ATOM 845 C C . ALA A 1 107 ? 4.853 5.860 -21.039 1.00 87.56 107 ALA A C 1
ATOM 847 O O . ALA A 1 107 ? 4.191 6.881 -20.866 1.00 87.56 107 ALA A O 1
ATOM 848 N N . THR A 1 108 ? 4.853 5.219 -22.210 1.00 87.56 108 THR A N 1
ATOM 849 C CA . THR A 1 108 ? 3.989 5.611 -23.339 1.00 87.56 108 THR A CA 1
ATOM 850 C C . THR A 1 108 ? 2.543 5.157 -23.155 1.00 87.56 108 THR A C 1
ATOM 852 O O . THR A 1 108 ? 1.641 5.725 -23.759 1.00 87.56 108 THR A O 1
ATOM 855 N N . GLU A 1 109 ? 2.336 4.127 -22.338 1.00 91.56 109 GLU A N 1
ATOM 856 C CA . GLU A 1 109 ? 1.043 3.525 -22.026 1.00 91.56 109 GLU A CA 1
ATOM 857 C C . GLU A 1 109 ? 0.829 3.546 -20.506 1.00 91.56 109 GLU A C 1
ATOM 859 O O . GLU A 1 109 ? 1.807 3.431 -19.757 1.00 91.56 109 GLU A O 1
ATOM 864 N N . PRO A 1 110 ? -0.423 3.645 -20.022 1.00 93.81 110 PRO A N 1
ATOM 865 C CA . PRO A 1 110 ? -0.709 3.569 -18.595 1.00 93.81 110 PRO A CA 1
ATOM 866 C C . PRO A 1 110 ? -0.192 2.262 -17.984 1.00 93.81 110 PRO A C 1
ATOM 868 O O . PRO A 1 110 ? -0.507 1.171 -18.463 1.00 93.81 110 PRO A O 1
ATOM 871 N N . VAL A 1 111 ? 0.553 2.358 -16.883 1.00 96.19 111 VAL A N 1
ATOM 872 C CA . VAL A 1 111 ? 1.038 1.182 -16.151 1.00 96.19 111 VAL A CA 1
ATOM 873 C C . VAL A 1 111 ? -0.151 0.448 -15.523 1.00 96.19 111 VAL A C 1
ATOM 875 O O . VAL A 1 111 ? -0.942 1.035 -14.784 1.00 96.19 111 VAL A O 1
ATOM 878 N N . GLN A 1 112 ? -0.262 -0.856 -15.779 1.00 96.31 112 GLN A N 1
ATOM 879 C CA . GLN A 1 112 ? -1.327 -1.725 -15.264 1.00 96.31 112 GLN A CA 1
ATOM 880 C C . GLN A 1 112 ? -0.760 -2.818 -14.358 1.00 96.31 112 GLN A C 1
ATOM 882 O O . GLN A 1 112 ? 0.383 -3.247 -14.529 1.00 96.31 112 GLN A O 1
ATOM 887 N N . LEU A 1 113 ? -1.579 -3.320 -13.427 1.00 97.00 113 LEU A N 1
ATOM 888 C CA . LEU A 1 113 ? -1.243 -4.541 -12.691 1.00 97.00 113 LEU A CA 1
ATOM 889 C C . LEU A 1 113 ? -0.976 -5.696 -13.682 1.00 97.00 113 LEU A C 1
ATOM 891 O O . LEU A 1 113 ? -1.645 -5.780 -14.714 1.00 97.00 113 LEU A O 1
ATOM 895 N N . PRO A 1 114 ? 0.004 -6.576 -13.409 1.00 96.38 114 PRO A N 1
ATOM 896 C CA . PRO A 1 114 ? 0.700 -6.768 -12.131 1.00 96.38 114 PRO A CA 1
ATOM 897 C C . PRO A 1 114 ? 1.899 -5.835 -11.887 1.00 96.38 114 PRO A C 1
ATOM 899 O O . PRO A 1 114 ? 2.625 -6.049 -10.918 1.00 96.38 114 PRO A O 1
ATOM 902 N N . TRP A 1 115 ? 2.122 -4.823 -12.734 1.00 97.50 115 TRP A N 1
ATOM 903 C CA . TRP A 1 115 ? 3.126 -3.790 -12.483 1.00 97.50 115 TRP A CA 1
ATOM 904 C C . TRP A 1 115 ? 2.562 -2.675 -11.593 1.00 97.50 115 TRP A C 1
ATOM 906 O O . TRP A 1 115 ? 1.467 -2.142 -11.831 1.00 97.50 115 TRP A O 1
ATOM 916 N N . LEU A 1 116 ? 3.316 -2.319 -10.555 1.00 97.75 116 LEU A N 1
ATOM 917 C CA . LEU A 1 116 ? 3.025 -1.166 -9.717 1.00 97.75 116 LEU A CA 1
ATOM 918 C C . LEU A 1 116 ? 3.542 0.094 -10.402 1.00 97.75 116 LEU A C 1
ATOM 920 O O . LEU A 1 116 ? 4.733 0.205 -10.695 1.00 97.75 116 LEU A O 1
ATOM 924 N N . ASP A 1 117 ? 2.642 1.050 -10.613 1.00 97.25 117 ASP A N 1
ATOM 925 C CA . ASP A 1 117 ? 3.035 2.405 -10.975 1.00 97.25 117 ASP A CA 1
ATOM 926 C C . ASP A 1 117 ? 3.570 3.104 -9.729 1.00 97.25 117 ASP A C 1
ATOM 928 O O . ASP A 1 117 ? 2.799 3.501 -8.852 1.00 97.25 117 ASP A O 1
ATOM 932 N N . VAL A 1 118 ? 4.892 3.229 -9.620 1.00 96.38 118 VAL A N 1
ATOM 933 C CA . VAL A 1 118 ? 5.485 3.818 -8.423 1.00 96.38 118 VAL A CA 1
ATOM 934 C C . VAL A 1 118 ? 5.079 5.277 -8.275 1.00 96.38 118 VAL A C 1
ATOM 936 O O . VAL A 1 118 ? 4.959 5.738 -7.148 1.00 96.38 118 VAL A O 1
ATOM 939 N N . ASP A 1 119 ? 4.821 6.013 -9.356 1.00 95.38 119 ASP A N 1
ATOM 940 C CA . ASP A 1 119 ? 4.460 7.435 -9.276 1.00 95.38 119 ASP A CA 1
ATOM 941 C C . ASP A 1 119 ? 3.069 7.645 -8.646 1.00 95.38 119 ASP A C 1
ATOM 943 O O . ASP A 1 119 ? 2.780 8.713 -8.104 1.00 95.38 119 ASP A O 1
ATOM 947 N N . LEU A 1 120 ? 2.237 6.599 -8.649 1.00 96.75 120 LEU A N 1
ATOM 948 C CA . LEU A 1 120 ? 0.881 6.582 -8.102 1.00 96.75 120 LEU A CA 1
ATOM 949 C C . LEU A 1 120 ? 0.728 5.609 -6.923 1.00 96.75 120 LEU A C 1
ATOM 951 O O . LEU A 1 120 ? -0.393 5.227 -6.589 1.00 96.75 120 LEU A O 1
ATOM 955 N N . ALA A 1 121 ? 1.830 5.221 -6.274 1.00 97.38 121 ALA A N 1
ATOM 956 C CA . ALA A 1 121 ? 1.818 4.285 -5.155 1.00 97.38 121 ALA A CA 1
ATOM 957 C C . ALA A 1 121 ? 2.390 4.883 -3.864 1.00 97.38 121 ALA A C 1
ATOM 959 O O . ALA A 1 121 ? 3.420 5.561 -3.863 1.00 97.38 121 ALA A O 1
ATOM 960 N N . ILE A 1 122 ? 1.742 4.578 -2.737 1.00 97.81 122 ILE A N 1
ATOM 961 C CA . ILE A 1 122 ? 2.212 4.934 -1.391 1.00 97.81 122 ILE A CA 1
ATOM 962 C C . ILE A 1 122 ? 2.203 3.687 -0.515 1.00 97.81 122 ILE A C 1
ATOM 964 O O . ILE A 1 122 ? 1.159 3.066 -0.339 1.00 97.81 122 ILE A O 1
ATOM 968 N N . LEU A 1 123 ? 3.341 3.345 0.087 1.00 97.62 123 LEU A N 1
ATOM 969 C CA . LEU A 1 123 ? 3.426 2.222 1.019 1.00 97.62 123 LEU A CA 1
ATOM 970 C C . LEU A 1 123 ? 2.734 2.568 2.341 1.00 97.62 123 LEU A C 1
ATOM 972 O O . LEU A 1 123 ? 2.959 3.636 2.908 1.00 97.62 123 LEU A O 1
ATOM 976 N N . ILE A 1 124 ? 1.914 1.644 2.840 1.00 97.75 124 ILE A N 1
ATOM 977 C CA . ILE A 1 124 ? 1.197 1.760 4.124 1.00 97.75 124 ILE A CA 1
ATOM 978 C C . ILE A 1 124 ? 1.502 0.612 5.088 1.00 97.75 124 ILE A C 1
ATOM 980 O O . ILE A 1 124 ? 1.202 0.724 6.278 1.00 97.75 124 ILE A O 1
ATOM 984 N N . ALA A 1 125 ? 2.135 -0.454 4.599 1.00 97.31 125 ALA A N 1
ATOM 985 C CA . ALA A 1 125 ? 2.744 -1.497 5.411 1.00 97.31 125 ALA A CA 1
ATOM 986 C C . ALA A 1 125 ? 3.982 -2.060 4.705 1.00 97.31 125 ALA A C 1
ATOM 988 O O . ALA A 1 125 ? 4.014 -2.131 3.474 1.00 97.31 125 ALA A O 1
ATOM 989 N N . VAL A 1 126 ? 4.978 -2.476 5.480 1.00 95.56 126 VAL A N 1
ATOM 990 C CA . VAL A 1 126 ? 6.209 -3.125 4.993 1.00 95.56 126 VAL A CA 1
ATOM 991 C C . VAL A 1 126 ? 6.479 -4.379 5.811 1.00 95.56 126 VAL A C 1
ATOM 993 O O . VAL A 1 126 ? 5.915 -4.525 6.897 1.00 95.56 126 VAL A O 1
ATOM 996 N N . ASN A 1 127 ? 7.319 -5.283 5.308 1.00 94.06 127 ASN A N 1
ATOM 997 C CA . ASN A 1 127 ? 7.703 -6.477 6.055 1.00 94.06 127 ASN A CA 1
ATOM 998 C C . ASN A 1 127 ? 8.309 -6.114 7.426 1.00 94.06 127 ASN A C 1
ATOM 1000 O O . ASN A 1 127 ? 9.124 -5.197 7.545 1.00 94.06 127 ASN A O 1
ATOM 1004 N N . ARG A 1 128 ? 7.901 -6.850 8.463 1.00 93.06 128 ARG A N 1
ATOM 1005 C CA . ARG A 1 128 ? 8.443 -6.744 9.826 1.00 93.06 128 ARG A CA 1
ATOM 1006 C C . ARG A 1 128 ? 9.873 -7.297 9.920 1.00 93.06 128 ARG A C 1
ATOM 1008 O O . ARG A 1 128 ? 10.646 -6.869 10.776 1.00 93.06 128 ARG A O 1
ATOM 1015 N N . ILE A 1 129 ? 10.219 -8.268 9.076 1.00 88.69 129 ILE A N 1
ATOM 1016 C CA . ILE A 1 129 ? 11.516 -8.944 9.025 1.00 88.69 129 ILE A CA 1
ATOM 1017 C C . ILE A 1 129 ? 12.424 -8.205 8.029 1.00 88.69 129 ILE A C 1
ATOM 1019 O O . ILE A 1 129 ? 12.133 -8.176 6.833 1.00 88.69 129 ILE A O 1
ATOM 1023 N N . PRO A 1 130 ? 13.542 -7.609 8.486 1.00 80.00 130 PRO A N 1
ATOM 1024 C CA . PRO A 1 130 ? 14.477 -6.946 7.586 1.00 80.00 130 PRO A CA 1
ATOM 1025 C C . PRO A 1 130 ? 15.074 -7.919 6.563 1.00 80.00 130 PRO A C 1
ATOM 1027 O O . PRO A 1 130 ? 15.609 -8.960 6.943 1.00 80.00 130 PRO A O 1
ATOM 1030 N N . GLY A 1 131 ? 15.061 -7.528 5.288 1.00 76.00 131 GLY A N 1
ATOM 1031 C CA . GLY A 1 131 ? 15.641 -8.300 4.185 1.00 76.00 131 GLY A CA 1
ATOM 1032 C C . GLY A 1 131 ? 14.643 -9.146 3.393 1.00 76.00 131 GLY A C 1
ATOM 1033 O O . GLY A 1 131 ? 15.043 -9.700 2.376 1.00 76.00 131 GLY A O 1
ATOM 1034 N N . ASP A 1 132 ? 13.381 -9.212 3.821 1.00 81.44 132 ASP A N 1
ATOM 1035 C CA . ASP A 1 132 ? 12.295 -9.775 3.021 1.00 81.44 132 ASP A CA 1
ATOM 1036 C C . ASP A 1 132 ? 11.484 -8.654 2.349 1.00 81.44 132 ASP A C 1
ATOM 1038 O O . ASP A 1 132 ? 11.092 -7.664 2.973 1.00 81.44 132 ASP A O 1
ATOM 1042 N N . ASP A 1 133 ? 11.194 -8.832 1.062 1.00 80.56 133 ASP A N 1
ATOM 1043 C CA . ASP A 1 133 ? 10.749 -7.752 0.180 1.00 80.56 133 ASP A CA 1
ATOM 1044 C C . ASP A 1 133 ? 9.248 -7.830 -0.140 1.00 80.56 133 ASP A C 1
ATOM 1046 O O . ASP A 1 133 ? 8.836 -8.013 -1.289 1.00 80.56 133 ASP A O 1
ATOM 1050 N N . VAL A 1 134 ? 8.405 -7.684 0.887 1.00 90.25 134 VAL A N 1
ATOM 1051 C CA . VAL A 1 134 ? 6.956 -7.512 0.699 1.00 90.25 134 VAL A CA 1
ATOM 1052 C C . VAL A 1 134 ? 6.443 -6.213 1.303 1.00 90.25 134 VAL A C 1
ATOM 1054 O O . VAL A 1 134 ? 6.943 -5.712 2.313 1.00 90.25 134 VAL A O 1
ATOM 1057 N N . ALA A 1 135 ? 5.402 -5.668 0.680 1.00 96.12 135 ALA A N 1
ATOM 1058 C CA . ALA A 1 135 ? 4.757 -4.445 1.120 1.00 96.12 135 ALA A CA 1
ATOM 1059 C C . ALA A 1 135 ? 3.279 -4.410 0.715 1.00 96.12 135 ALA A C 1
ATOM 1061 O O . ALA A 1 135 ? 2.847 -5.102 -0.213 1.00 96.12 135 ALA A O 1
ATOM 1062 N N . ILE A 1 136 ? 2.527 -3.554 1.407 1.00 98.06 136 ILE A N 1
ATOM 1063 C CA . ILE A 1 136 ? 1.149 -3.182 1.084 1.00 98.06 136 ILE A CA 1
ATOM 1064 C C . ILE A 1 136 ? 1.146 -1.697 0.725 1.00 98.06 136 ILE A C 1
ATOM 1066 O O . ILE A 1 136 ? 1.700 -0.870 1.459 1.00 98.06 136 ILE A O 1
ATOM 1070 N N . ALA A 1 137 ? 0.506 -1.354 -0.387 1.00 98.31 137 ALA A N 1
ATOM 1071 C CA . ALA A 1 137 ? 0.460 -0.006 -0.924 1.00 98.31 137 ALA A CA 1
ATOM 1072 C C . ALA A 1 137 ? -0.974 0.461 -1.201 1.00 98.31 137 ALA A C 1
ATOM 1074 O O . ALA A 1 137 ? -1.851 -0.322 -1.567 1.00 98.31 137 ALA A O 1
ATOM 1075 N N . LEU A 1 138 ? -1.180 1.766 -1.067 1.00 98.56 138 LEU A N 1
ATOM 1076 C CA . LEU A 1 138 ? -2.261 2.493 -1.715 1.00 98.56 138 LEU A CA 1
ATOM 1077 C C . LEU A 1 138 ? -1.886 2.713 -3.175 1.00 98.56 138 LEU A C 1
ATOM 1079 O O . LEU A 1 138 ? -0.776 3.163 -3.457 1.00 98.56 138 LEU A O 1
ATOM 1083 N N . ASP A 1 139 ? -2.820 2.447 -4.076 1.00 98.31 139 ASP A N 1
ATOM 1084 C CA . ASP A 1 139 ? -2.655 2.624 -5.513 1.00 98.31 139 ASP A CA 1
ATOM 1085 C C . ASP A 1 139 ? -3.719 3.586 -6.051 1.00 98.31 139 ASP A C 1
ATOM 1087 O O . ASP A 1 139 ? -4.923 3.313 -6.053 1.00 98.31 139 ASP A O 1
ATOM 1091 N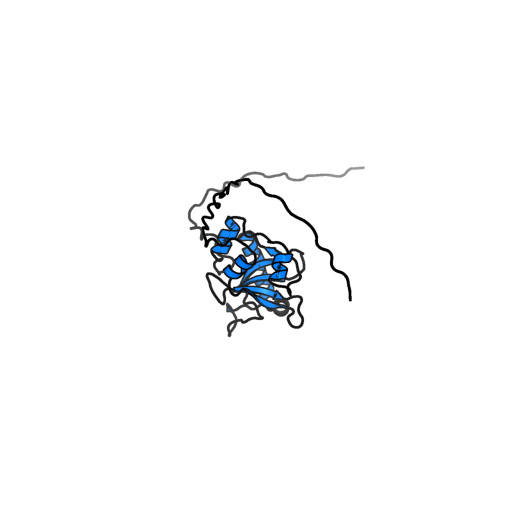 N . TYR A 1 140 ? -3.239 4.746 -6.487 1.00 97.50 140 TYR A N 1
ATOM 1092 C CA . TYR A 1 140 ? -4.034 5.921 -6.823 1.00 97.50 140 TYR A CA 1
ATOM 1093 C C . TYR A 1 140 ? -4.565 5.917 -8.257 1.00 97.50 140 TYR A C 1
ATOM 1095 O O . TYR A 1 140 ? -5.264 6.850 -8.651 1.00 97.50 140 TYR A O 1
ATOM 1103 N N . ARG A 1 141 ? -4.305 4.863 -9.042 1.00 95.44 141 ARG A N 1
ATOM 1104 C CA . ARG A 1 141 ? -4.835 4.740 -10.412 1.00 95.44 141 ARG A CA 1
ATOM 1105 C C . ARG A 1 141 ? -6.366 4.732 -10.471 1.00 95.44 141 ARG A C 1
ATOM 1107 O O . ARG A 1 141 ? -6.933 5.071 -11.506 1.00 95.44 141 ARG A O 1
ATOM 1114 N N . THR A 1 142 ? -7.039 4.346 -9.384 1.00 94.56 142 THR A N 1
ATOM 1115 C CA . THR A 1 142 ? -8.508 4.256 -9.319 1.00 94.56 142 THR A CA 1
ATOM 1116 C C . THR A 1 142 ? -9.174 5.479 -8.691 1.00 94.56 142 THR A C 1
ATOM 1118 O O . THR A 1 142 ? -10.265 5.860 -9.112 1.00 94.56 142 THR A O 1
ATOM 1121 N N . SER A 1 143 ? -8.562 6.090 -7.674 1.00 95.38 143 SER A N 1
ATOM 1122 C CA . SER A 1 143 ? -9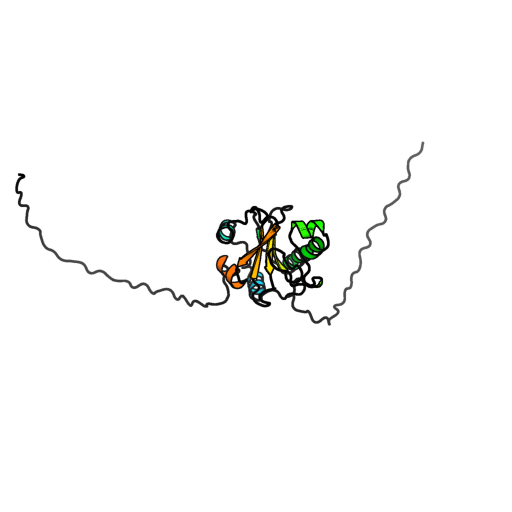.158 7.188 -6.910 1.00 95.38 143 SER A CA 1
ATOM 1123 C C . SER A 1 143 ? -8.103 7.965 -6.129 1.00 95.38 143 SER A C 1
ATOM 1125 O O . SER A 1 143 ? -7.232 7.378 -5.491 1.00 95.38 143 SER A O 1
ATOM 1127 N N . ASN A 1 144 ? -8.237 9.295 -6.114 1.00 93.44 144 ASN A N 1
ATOM 1128 C CA . ASN A 1 144 ? -7.349 10.176 -5.354 1.00 93.44 144 ASN A CA 1
ATOM 1129 C C . ASN A 1 144 ? -7.693 10.266 -3.862 1.00 93.44 144 ASN A C 1
ATOM 1131 O O . ASN A 1 144 ? -6.825 10.581 -3.053 1.00 93.44 144 ASN A O 1
ATOM 1135 N N . SER A 1 145 ? -8.954 10.040 -3.490 1.00 93.56 145 SER A N 1
ATOM 1136 C CA . SER A 1 145 ? -9.428 10.191 -2.107 1.00 93.56 145 SER A CA 1
ATOM 1137 C C . SER A 1 145 ? -9.598 8.863 -1.380 1.00 93.56 145 SER A C 1
ATOM 1139 O O . SER A 1 145 ? -9.539 8.831 -0.154 1.00 93.56 145 SER A O 1
ATOM 1141 N N . ASP A 1 146 ? -9.835 7.785 -2.126 1.00 96.75 146 ASP A N 1
ATOM 1142 C CA . ASP A 1 146 ? -10.049 6.439 -1.593 1.00 96.75 146 ASP A CA 1
ATOM 1143 C C . ASP A 1 146 ? -9.424 5.397 -2.542 1.00 96.75 146 ASP A C 1
ATOM 1145 O O . ASP A 1 146 ? -10.148 4.667 -3.225 1.00 96.75 146 ASP A O 1
ATOM 1149 N N . PRO A 1 147 ? -8.083 5.412 -2.679 1.00 98.12 147 PRO A N 1
ATOM 1150 C CA . PRO A 1 147 ? -7.344 4.568 -3.618 1.00 98.12 147 PRO A CA 1
ATOM 1151 C C . PRO A 1 147 ? -7.563 3.085 -3.322 1.00 98.12 147 PRO A C 1
ATOM 1153 O O . PRO A 1 147 ? -7.880 2.710 -2.193 1.00 98.12 147 PRO A O 1
ATOM 1156 N N . GLN A 1 148 ? -7.349 2.223 -4.314 1.00 98.56 148 GLN A N 1
ATOM 1157 C CA . GLN A 1 148 ? -7.360 0.782 -4.063 1.00 98.56 148 GLN A CA 1
ATOM 1158 C C . GLN A 1 148 ? -6.155 0.367 -3.208 1.00 98.56 148 GLN A C 1
ATOM 1160 O O . GLN A 1 148 ? -5.151 1.079 -3.136 1.00 98.56 148 GLN A O 1
ATOM 1165 N N . VAL A 1 149 ? -6.235 -0.805 -2.579 1.00 98.69 149 VAL A N 1
ATOM 1166 C CA . VAL A 1 149 ? -5.120 -1.378 -1.812 1.00 98.69 149 VAL A CA 1
ATOM 1167 C C . VAL A 1 149 ? -4.551 -2.561 -2.571 1.00 98.69 149 VAL A C 1
ATOM 1169 O O . VAL A 1 149 ? -5.290 -3.472 -2.950 1.00 98.69 149 VAL A O 1
ATOM 1172 N N . VAL A 1 150 ? -3.237 -2.558 -2.772 1.00 98.50 150 VAL A N 1
ATOM 1173 C CA . VAL A 1 150 ? -2.489 -3.624 -3.442 1.00 98.50 150 VAL A CA 1
ATOM 1174 C C . VAL A 1 150 ? -1.376 -4.147 -2.541 1.00 98.50 150 VAL A C 1
ATOM 1176 O O . VAL A 1 150 ? -0.886 -3.432 -1.671 1.00 98.50 150 VAL A O 1
ATOM 1179 N N . ALA A 1 151 ? -0.956 -5.389 -2.752 1.00 97.69 151 ALA A N 1
ATOM 1180 C CA . ALA A 1 151 ? 0.187 -5.969 -2.057 1.00 97.69 151 ALA A CA 1
ATOM 1181 C C . ALA A 1 151 ? 1.056 -6.789 -3.017 1.00 97.69 151 ALA A C 1
ATOM 1183 O O . ALA A 1 151 ? 0.544 -7.358 -3.987 1.00 97.69 151 ALA A O 1
ATOM 1184 N N . GLY A 1 152 ? 2.363 -6.811 -2.754 1.00 95.69 152 GLY A N 1
ATOM 1185 C CA . GLY A 1 152 ? 3.331 -7.591 -3.526 1.00 95.69 152 GLY A CA 1
ATOM 1186 C C . GLY A 1 152 ? 3.270 -9.076 -3.164 1.00 95.69 152 GLY A C 1
ATOM 1187 O O . GLY A 1 152 ? 3.369 -9.441 -1.994 1.00 95.69 152 GLY A O 1
ATOM 1188 N N . ASP A 1 153 ? 3.105 -9.941 -4.159 1.00 91.81 153 ASP A N 1
ATOM 1189 C CA . ASP A 1 153 ? 3.053 -11.392 -4.001 1.00 91.81 153 ASP A CA 1
ATOM 1190 C C . ASP A 1 153 ? 4.443 -12.003 -4.212 1.00 91.81 153 ASP A C 1
ATOM 1192 O O . ASP A 1 153 ? 4.871 -12.253 -5.334 1.00 91.81 153 ASP A O 1
ATOM 1196 N N . ALA A 1 154 ? 5.178 -12.259 -3.130 1.00 87.75 154 ALA A N 1
ATOM 1197 C CA . ALA A 1 154 ? 6.473 -12.947 -3.198 1.00 87.75 154 ALA A CA 1
ATOM 1198 C C . ALA A 1 154 ? 6.350 -14.488 -3.220 1.00 87.75 154 ALA A C 1
ATOM 1200 O O . ALA A 1 154 ? 7.333 -15.204 -3.445 1.00 87.75 154 ALA A O 1
ATOM 1201 N N . TRP A 1 155 ? 5.147 -15.026 -2.992 1.00 82.62 155 TRP A N 1
ATOM 1202 C CA . TRP A 1 155 ? 4.962 -16.401 -2.518 1.00 82.62 155 TRP A CA 1
ATOM 1203 C C . TRP A 1 155 ? 4.269 -17.310 -3.526 1.00 82.62 155 TRP A C 1
ATOM 1205 O O . TRP A 1 155 ? 4.640 -18.483 -3.661 1.00 82.62 155 TRP A O 1
ATOM 1215 N N . SER A 1 156 ? 3.268 -16.794 -4.231 1.00 82.88 156 SER A N 1
ATOM 1216 C CA . SER A 1 156 ? 2.424 -17.587 -5.117 1.00 82.88 156 SER A CA 1
ATOM 1217 C C . SER A 1 156 ? 3.109 -17.771 -6.464 1.00 82.88 156 SER A C 1
ATOM 1219 O O . SER A 1 156 ? 3.414 -16.808 -7.152 1.00 82.88 156 SER A O 1
ATOM 1221 N N . ALA A 1 157 ? 3.330 -19.014 -6.889 1.00 78.44 157 ALA A N 1
ATOM 1222 C CA . ALA A 1 157 ? 3.658 -19.292 -8.286 1.00 78.44 157 ALA A CA 1
ATOM 1223 C C . ALA A 1 157 ? 2.360 -19.311 -9.124 1.00 78.44 157 ALA A C 1
ATOM 1225 O O . ALA A 1 157 ? 1.357 -19.833 -8.635 1.00 78.44 157 ALA A O 1
ATOM 1226 N N . PRO A 1 158 ? 2.348 -18.788 -10.366 1.00 80.81 158 PRO A N 1
ATOM 1227 C CA . PRO A 1 158 ? 3.442 -18.116 -11.085 1.00 80.81 158 PRO A CA 1
ATOM 1228 C C . PRO A 1 158 ? 3.594 -16.611 -10.761 1.00 80.81 158 PRO A C 1
ATOM 1230 O O . PRO A 1 158 ? 4.420 -15.941 -11.370 1.00 80.81 158 PRO A O 1
ATOM 1233 N N . HIS A 1 159 ? 2.822 -16.087 -9.813 1.00 79.75 159 HIS A N 1
ATOM 1234 C CA . HIS A 1 159 ? 2.662 -14.665 -9.480 1.00 79.75 159 HIS A CA 1
ATOM 1235 C C . HIS A 1 159 ? 3.795 -14.024 -8.664 1.00 79.75 159 HIS A C 1
ATOM 1237 O O . HIS A 1 159 ? 3.588 -12.980 -8.054 1.00 79.75 159 HIS A O 1
ATOM 1243 N N . ARG A 1 160 ? 4.992 -14.617 -8.618 1.00 85.62 160 ARG A N 1
ATOM 1244 C CA . ARG A 1 160 ? 6.085 -14.051 -7.817 1.00 85.62 160 ARG A CA 1
ATOM 1245 C C . ARG A 1 160 ? 6.502 -12.688 -8.375 1.00 85.62 160 ARG A C 1
ATOM 1247 O O . ARG A 1 160 ? 6.817 -12.576 -9.560 1.00 85.62 160 ARG A O 1
ATOM 1254 N N . GLY A 1 161 ? 6.497 -11.682 -7.507 1.00 87.62 161 GLY A N 1
ATOM 1255 C CA . GLY A 1 161 ? 6.726 -10.279 -7.842 1.00 87.62 161 GLY A CA 1
ATOM 1256 C C . GLY A 1 161 ? 5.488 -9.546 -8.374 1.00 87.62 161 GLY A C 1
ATOM 1257 O O . GLY A 1 161 ? 5.592 -8.362 -8.674 1.00 87.62 161 GLY A O 1
ATOM 1258 N N . ASP A 1 162 ? 4.327 -10.203 -8.511 1.00 94.94 162 ASP A N 1
ATOM 1259 C CA . ASP A 1 162 ? 3.092 -9.540 -8.950 1.00 94.94 162 ASP A CA 1
ATOM 1260 C C . ASP A 1 162 ? 2.534 -8.640 -7.852 1.00 94.94 162 ASP A C 1
ATOM 1262 O O . ASP A 1 162 ? 2.407 -9.047 -6.700 1.00 94.94 162 ASP A O 1
ATOM 1266 N N . TRP A 1 163 ? 2.080 -7.448 -8.228 1.00 97.56 163 TRP A N 1
ATOM 1267 C CA . TRP A 1 163 ? 1.193 -6.665 -7.377 1.00 97.56 163 TRP A CA 1
ATOM 1268 C C . TRP A 1 163 ? -0.255 -7.092 -7.601 1.00 97.56 163 TRP A C 1
ATOM 1270 O O . TRP A 1 163 ? -0.722 -7.193 -8.740 1.00 97.56 163 TRP A O 1
ATOM 1280 N N . ARG A 1 164 ? -0.981 -7.345 -6.510 1.00 96.56 164 ARG A N 1
ATOM 1281 C CA . ARG A 1 164 ? -2.363 -7.842 -6.540 1.00 96.56 164 ARG A CA 1
ATOM 1282 C C . ARG A 1 164 ? -3.273 -6.947 -5.722 1.00 96.56 164 ARG A C 1
ATOM 1284 O O . ARG A 1 164 ? -2.909 -6.540 -4.621 1.00 96.56 164 ARG A O 1
ATOM 1291 N N . THR A 1 165 ? -4.474 -6.691 -6.231 1.00 97.56 165 THR A N 1
ATOM 1292 C CA . THR A 1 165 ? -5.516 -5.997 -5.471 1.00 97.56 165 THR A CA 1
ATOM 1293 C C . THR A 1 165 ? -5.918 -6.826 -4.255 1.00 97.56 165 THR A C 1
ATOM 1295 O O . THR A 1 165 ? -6.293 -7.992 -4.374 1.00 97.56 165 THR A O 1
ATOM 1298 N N . VAL A 1 166 ? -5.840 -6.195 -3.089 1.00 97.69 166 VAL A N 1
ATOM 1299 C CA . VAL A 1 166 ? -6.301 -6.706 -1.795 1.00 97.69 166 VAL A CA 1
ATOM 1300 C C . VAL A 1 166 ? -7.720 -6.219 -1.525 1.00 97.69 166 VAL A C 1
ATOM 1302 O O . VAL A 1 166 ? -8.583 -6.995 -1.130 1.00 97.69 166 VAL A O 1
ATOM 1305 N N . ALA A 1 167 ? -7.966 -4.929 -1.760 1.00 98.12 167 ALA A N 1
ATOM 1306 C CA . ALA A 1 167 ? -9.266 -4.303 -1.576 1.00 98.12 167 ALA A CA 1
ATOM 1307 C C . ALA A 1 167 ? -9.503 -3.249 -2.665 1.00 98.12 167 ALA A C 1
ATOM 1309 O O . ALA A 1 167 ? -8.553 -2.574 -3.074 1.00 98.12 167 ALA A O 1
ATOM 1310 N N . PRO A 1 168 ? -10.756 -3.066 -3.119 1.00 97.75 168 PRO A N 1
ATOM 1311 C CA . PRO A 1 168 ? -11.077 -2.097 -4.165 1.00 97.75 168 PRO A CA 1
ATOM 1312 C C . PRO A 1 168 ? -10.877 -0.643 -3.716 1.00 97.75 168 PRO A C 1
ATOM 1314 O O . PRO A 1 168 ? -10.696 0.229 -4.560 1.00 97.75 168 PRO A O 1
ATOM 1317 N N . THR A 1 169 ? -10.900 -0.387 -2.405 1.00 98.31 169 THR A N 1
ATOM 1318 C CA . THR A 1 169 ? -10.686 0.930 -1.797 1.00 98.31 169 THR A CA 1
ATOM 1319 C C . THR A 1 169 ? -9.976 0.806 -0.448 1.00 98.31 169 THR A C 1
ATOM 1321 O O . THR A 1 169 ? -10.015 -0.249 0.200 1.00 98.31 169 THR A O 1
ATOM 1324 N N . PHE A 1 170 ? -9.351 1.891 0.009 1.00 98.06 170 PHE A N 1
ATOM 1325 C CA . PHE A 1 170 ? -8.705 1.966 1.314 1.00 98.06 170 PHE A CA 1
ATOM 1326 C C . PHE A 1 170 ? -9.725 1.890 2.450 1.00 98.06 170 PHE A C 1
ATOM 1328 O O . PHE A 1 170 ? -9.492 1.195 3.438 1.00 98.06 170 PHE A O 1
ATOM 1335 N N . SER A 1 171 ? -10.882 2.532 2.297 1.00 97.12 171 SER A N 1
ATOM 1336 C CA . SER A 1 171 ? -11.989 2.429 3.251 1.00 97.12 171 SER A CA 1
ATOM 1337 C C . SER A 1 171 ? -12.460 0.982 3.450 1.00 97.12 171 SER A C 1
ATOM 1339 O O . SER A 1 171 ? -12.634 0.545 4.590 1.00 97.12 171 SER A O 1
ATOM 1341 N N . ALA A 1 172 ? -12.590 0.205 2.367 1.00 97.56 172 ALA A N 1
ATOM 1342 C CA . ALA A 1 172 ? -12.949 -1.210 2.435 1.00 97.56 172 ALA A CA 1
ATOM 1343 C C . ALA A 1 172 ? -11.862 -2.039 3.135 1.00 97.56 172 ALA A C 1
ATOM 1345 O O . ALA A 1 172 ? -12.179 -2.922 3.932 1.00 97.56 172 ALA A O 1
ATOM 1346 N N . PHE A 1 173 ? -10.587 -1.730 2.885 1.00 97.56 173 PHE A N 1
ATOM 1347 C CA . PHE A 1 173 ? -9.472 -2.380 3.572 1.00 97.56 173 PHE A CA 1
ATOM 1348 C C . PHE A 1 173 ? -9.455 -2.078 5.075 1.00 97.56 173 PHE A C 1
ATOM 1350 O O . PHE A 1 173 ? -9.373 -2.998 5.883 1.00 97.56 173 PHE A O 1
ATOM 1357 N N . ALA A 1 174 ? -9.593 -0.809 5.467 1.00 96.31 174 ALA A N 1
ATOM 1358 C CA . ALA A 1 174 ? -9.638 -0.406 6.872 1.00 96.31 174 ALA A CA 1
ATOM 1359 C C . ALA A 1 174 ? -10.809 -1.071 7.618 1.00 96.31 174 ALA A C 1
ATOM 1361 O O . ALA A 1 174 ? -10.627 -1.568 8.730 1.00 96.31 174 ALA A O 1
ATOM 1362 N N . ALA A 1 175 ? -11.982 -1.157 6.979 1.00 94.75 175 ALA A N 1
ATOM 1363 C CA . ALA A 1 175 ? -13.129 -1.878 7.522 1.00 94.75 175 ALA A CA 1
ATOM 1364 C C . ALA A 1 175 ? -12.845 -3.382 7.685 1.00 94.75 175 ALA A C 1
ATOM 1366 O O . ALA A 1 175 ? -13.170 -3.950 8.726 1.00 94.75 175 ALA A O 1
ATOM 1367 N N . ALA A 1 176 ? -12.196 -4.021 6.705 1.00 95.25 176 ALA A N 1
ATOM 1368 C CA . ALA A 1 176 ? -11.819 -5.435 6.782 1.00 95.25 176 ALA A CA 1
ATOM 1369 C C . ALA A 1 176 ? -10.805 -5.723 7.906 1.00 95.25 176 ALA A C 1
ATOM 1371 O O . ALA A 1 176 ? -10.856 -6.782 8.527 1.00 95.25 176 ALA A O 1
ATOM 1372 N N . LEU A 1 177 ? -9.930 -4.762 8.221 1.00 93.25 177 LEU A N 1
ATOM 1373 C CA . LEU A 1 177 ? -9.022 -4.820 9.373 1.00 93.25 177 LEU A CA 1
ATOM 1374 C C . LEU A 1 177 ? -9.726 -4.552 10.721 1.00 93.25 177 LEU A C 1
ATOM 1376 O O . LEU A 1 177 ? -9.061 -4.537 11.756 1.00 93.25 177 LEU A O 1
ATOM 1380 N N . ASN A 1 178 ? -11.048 -4.342 10.729 1.00 89.31 178 ASN A N 1
ATOM 1381 C CA . ASN A 1 178 ? -11.846 -3.922 11.886 1.00 89.31 178 ASN A CA 1
ATOM 1382 C C . ASN A 1 178 ? -11.381 -2.593 12.507 1.00 89.31 178 ASN A C 1
ATOM 1384 O O . ASN A 1 178 ? -11.511 -2.380 13.715 1.00 89.31 178 ASN A O 1
ATOM 1388 N N . LEU A 1 179 ? -10.843 -1.684 11.691 1.00 81.88 179 LEU A N 1
ATOM 1389 C CA . LEU A 1 179 ? -10.469 -0.351 12.145 1.00 81.88 179 LEU A CA 1
ATOM 1390 C C . LEU A 1 179 ? -11.691 0.574 12.053 1.00 81.88 179 LEU A C 1
ATOM 1392 O O . LEU A 1 179 ? -12.364 0.600 11.018 1.00 81.88 179 LEU A O 1
ATOM 1396 N N . PRO A 1 180 ? -12.023 1.319 13.120 1.00 66.31 180 PRO A N 1
ATOM 1397 C CA . PRO A 1 180 ? -13.214 2.153 13.139 1.00 66.31 180 PRO A CA 1
ATOM 1398 C C . PRO A 1 180 ? -13.066 3.298 12.133 1.00 66.31 180 PRO A C 1
ATOM 1400 O O . PRO A 1 180 ? -12.335 4.256 12.363 1.00 66.31 180 PRO A O 1
ATOM 1403 N N . GLY A 1 181 ? -13.787 3.215 11.017 1.00 55.88 181 GLY A N 1
ATOM 1404 C CA . GLY A 1 181 ? -14.041 4.376 10.174 1.00 55.88 181 GLY A CA 1
ATOM 1405 C C . GLY A 1 181 ? -15.038 5.290 10.880 1.00 55.88 181 GLY A C 1
ATOM 1406 O O . GLY A 1 181 ? -16.076 4.826 11.364 1.00 55.88 181 GLY A O 1
ATOM 1407 N N . HIS A 1 182 ? -14.759 6.589 10.954 1.00 43.16 182 HIS A N 1
ATOM 1408 C CA . HIS A 1 182 ? -15.759 7.543 11.420 1.00 43.16 182 HIS A CA 1
ATOM 1409 C C . HIS A 1 182 ? -16.894 7.626 10.396 1.00 43.16 182 HIS A C 1
ATOM 1411 O O . HIS A 1 182 ? -16.838 8.349 9.409 1.00 43.16 182 HIS A O 1
ATOM 1417 N N . GLY A 1 183 ? -17.932 6.828 10.645 1.00 44.66 183 GLY A N 1
ATOM 1418 C CA . GLY A 1 183 ? -19.094 6.733 9.777 1.00 44.66 183 GLY A CA 1
ATOM 1419 C C . GLY A 1 183 ? -20.285 5.998 10.381 1.00 44.66 183 GLY A C 1
ATOM 1420 O O . GLY A 1 183 ? -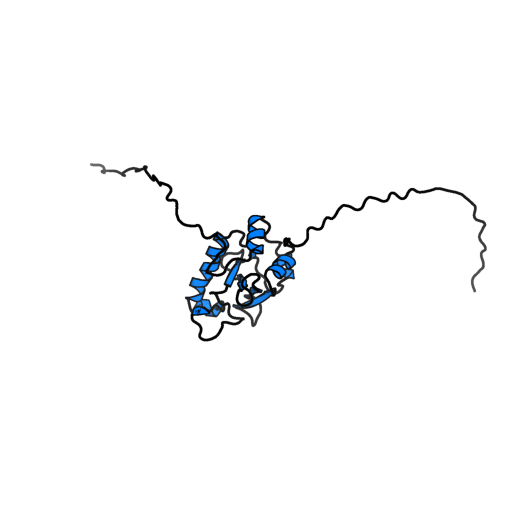21.122 5.539 9.624 1.00 44.66 183 GLY A O 1
ATOM 1421 N N . THR A 1 184 ? -20.394 5.858 11.708 1.00 34.12 184 THR A N 1
ATOM 1422 C CA . THR A 1 184 ? -21.678 5.653 12.410 1.00 34.12 184 THR A CA 1
ATOM 1423 C C . THR A 1 184 ? -21.486 6.006 13.886 1.00 34.12 184 THR A C 1
ATOM 1425 O O . THR A 1 184 ? -20.855 5.264 14.636 1.00 34.12 184 THR A O 1
ATOM 1428 N N . ILE A 1 185 ? -22.052 7.129 14.335 1.00 42.97 185 ILE A N 1
ATOM 1429 C CA . ILE A 1 185 ? -22.347 7.319 15.760 1.00 42.97 185 ILE A CA 1
ATOM 1430 C C . ILE A 1 185 ? -23.499 6.362 16.066 1.00 42.97 185 ILE A C 1
ATOM 1432 O O . ILE A 1 185 ? -24.669 6.707 15.919 1.00 42.97 185 ILE A O 1
ATOM 1436 N N . ALA A 1 186 ? -23.177 5.126 16.437 1.00 36.19 186 ALA A N 1
ATOM 1437 C CA . ALA A 1 186 ? -24.156 4.245 17.040 1.00 36.19 186 ALA A CA 1
ATOM 1438 C C . ALA A 1 186 ? -24.334 4.716 18.484 1.00 36.19 186 ALA A C 1
ATOM 1440 O O . ALA A 1 186 ? -23.564 4.364 19.378 1.00 36.19 186 ALA A O 1
ATOM 1441 N N . THR A 1 187 ? -25.356 5.540 18.714 1.00 48.03 187 THR A N 1
ATOM 1442 C CA . THR A 1 187 ? -25.949 5.724 20.038 1.00 48.03 187 THR A CA 1
ATOM 1443 C C . THR A 1 187 ? -26.537 4.383 20.480 1.00 48.03 187 THR A C 1
ATOM 1445 O O . THR A 1 187 ? -27.732 4.137 20.371 1.00 48.03 187 THR A O 1
ATOM 1448 N N . SER A 1 188 ? -25.688 3.481 20.967 1.00 37.69 188 SER A N 1
ATOM 1449 C CA . SER A 1 188 ? -26.123 2.306 21.711 1.00 37.69 188 SER A CA 1
ATOM 1450 C C . SER A 1 188 ? -26.332 2.728 23.162 1.00 37.69 188 SER A C 1
ATOM 1452 O O . SER A 1 188 ? -25.468 2.544 24.018 1.00 37.69 188 SER A O 1
ATOM 1454 N N . ALA A 1 189 ? -27.494 3.321 23.434 1.00 42.06 189 ALA A N 1
ATOM 1455 C CA . ALA A 1 189 ? -28.048 3.304 24.780 1.00 42.06 189 ALA A CA 1
ATOM 1456 C C . ALA A 1 189 ? -28.284 1.833 25.190 1.00 42.06 189 ALA A C 1
ATOM 1458 O O . ALA A 1 189 ? -28.781 1.055 24.372 1.00 42.06 189 ALA A O 1
ATOM 1459 N N . PRO A 1 190 ? -27.936 1.420 26.419 1.00 40.44 190 PRO A N 1
ATOM 1460 C CA . PRO A 1 190 ? -28.137 0.042 26.847 1.00 40.44 190 PRO A CA 1
ATOM 1461 C C . PRO A 1 190 ? -29.640 -0.270 26.953 1.00 40.44 190 PRO A C 1
ATOM 1463 O O . PRO A 1 190 ? -30.409 0.583 27.414 1.00 40.44 190 PRO A O 1
ATOM 1466 N N . PRO A 1 191 ? -30.091 -1.483 26.581 1.00 43.66 191 PRO A N 1
ATOM 1467 C CA . PRO A 1 191 ? -31.460 -1.890 26.845 1.00 43.66 191 PRO A CA 1
ATOM 1468 C C . PRO A 1 191 ? -31.681 -1.948 28.360 1.00 43.66 191 PRO A C 1
ATOM 1470 O O . PRO A 1 191 ? -30.986 -2.655 29.090 1.00 43.66 191 PRO A O 1
ATOM 1473 N N . ARG A 1 192 ? -32.663 -1.176 28.837 1.00 40.56 192 ARG A N 1
ATOM 1474 C CA . ARG A 1 192 ? -33.185 -1.282 30.200 1.00 40.56 192 ARG A CA 1
ATOM 1475 C C . ARG A 1 192 ? -33.649 -2.717 30.441 1.00 40.56 192 ARG A C 1
ATOM 1477 O O . ARG A 1 192 ? -34.534 -3.206 29.743 1.00 40.56 192 ARG A O 1
ATOM 1484 N N . SER A 1 193 ? -33.074 -3.344 31.462 1.00 43.06 193 SER A N 1
ATOM 1485 C CA . SER A 1 193 ? -33.516 -4.611 32.034 1.00 43.06 193 SER A CA 1
ATOM 1486 C C . SER A 1 193 ? -35.022 -4.592 32.295 1.00 43.06 193 SER A C 1
ATOM 1488 O O . SER A 1 193 ? -35.501 -3.847 33.151 1.00 43.06 193 SER A O 1
ATOM 1490 N N . ALA A 1 194 ? -35.770 -5.430 31.580 1.00 43.78 194 ALA A N 1
ATOM 1491 C CA . ALA A 1 194 ? -37.126 -5.783 31.964 1.00 43.78 194 ALA A CA 1
ATOM 1492 C C . ALA A 1 194 ? -37.037 -6.896 33.013 1.00 43.78 194 ALA A C 1
ATOM 1494 O O . ALA A 1 194 ? -36.780 -8.059 32.709 1.00 43.78 194 ALA A O 1
ATOM 1495 N N . ILE A 1 195 ? -37.205 -6.498 34.269 1.00 47.25 195 ILE A N 1
ATOM 1496 C CA . ILE A 1 195 ? -37.434 -7.387 35.401 1.00 47.25 195 ILE A CA 1
ATOM 1497 C C . ILE A 1 195 ? -38.851 -7.943 35.215 1.00 47.25 195 ILE A C 1
ATOM 1499 O O . ILE A 1 195 ? -39.824 -7.216 35.405 1.00 47.25 195 ILE A O 1
ATOM 1503 N N . ALA A 1 196 ? -38.981 -9.203 34.805 1.00 44.59 196 ALA A N 1
ATOM 1504 C CA . ALA A 1 196 ? -40.256 -9.909 34.859 1.00 44.59 196 ALA A CA 1
ATOM 1505 C C . ALA A 1 196 ? -40.304 -10.708 36.164 1.00 44.59 196 ALA A C 1
ATOM 1507 O O . ALA A 1 196 ? -39.674 -11.755 36.303 1.00 44.59 196 ALA A O 1
ATOM 1508 N N . SER A 1 197 ? -41.027 -10.149 37.132 1.00 42.97 197 SER A N 1
ATOM 1509 C CA . SER A 1 197 ? -41.366 -10.782 38.399 1.00 42.97 197 SER A CA 1
ATOM 1510 C C . SER A 1 197 ? -42.261 -12.003 38.191 1.00 42.97 197 SER A C 1
ATOM 1512 O O . SER A 1 197 ? -43.284 -11.950 37.510 1.00 42.97 197 SER A O 1
ATOM 1514 N N . THR A 1 198 ? -41.873 -13.082 38.857 1.00 43.88 198 THR A N 1
ATOM 1515 C CA . THR A 1 198 ? -42.641 -14.289 39.168 1.00 43.88 198 THR A CA 1
ATOM 1516 C C . THR A 1 198 ? -44.001 -13.975 39.805 1.00 43.88 198 THR A C 1
ATOM 1518 O O . THR A 1 198 ? -44.099 -13.059 40.625 1.00 43.88 198 THR A O 1
ATOM 1521 N N . PRO A 1 199 ? -45.005 -14.838 39.581 1.00 51.16 199 PRO A N 1
ATOM 1522 C CA . PRO A 1 19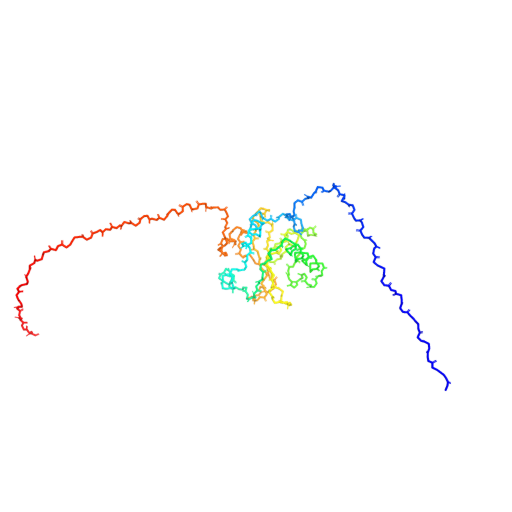9 ? -45.817 -15.305 40.699 1.00 51.16 199 PRO A CA 1
ATOM 1523 C C . PRO A 1 199 ? -45.868 -16.841 40.804 1.00 51.16 199 PRO A C 1
ATOM 1525 O O . PRO A 1 199 ? -46.220 -17.554 39.868 1.00 51.16 199 PRO A O 1
ATOM 1528 N N . ALA A 1 200 ? -45.522 -17.320 42.001 1.00 38.56 200 ALA A N 1
ATOM 1529 C CA . ALA A 1 200 ? -45.958 -18.579 42.611 1.00 38.56 200 ALA A CA 1
ATOM 1530 C C . ALA A 1 200 ? -47.479 -18.507 42.897 1.00 38.56 200 ALA A C 1
ATOM 1532 O O . ALA A 1 200 ? -48.013 -17.406 42.969 1.00 38.56 200 ALA A O 1
ATOM 1533 N N . ALA A 1 201 ? -48.275 -19.537 43.177 1.00 44.91 201 ALA A N 1
ATOM 1534 C CA . ALA A 1 201 ? -48.215 -20.998 43.205 1.00 44.91 201 ALA A CA 1
ATOM 1535 C C . ALA A 1 201 ? -49.673 -21.478 43.437 1.00 44.91 201 ALA A C 1
ATOM 1537 O O . ALA A 1 201 ? -50.444 -20.746 44.051 1.00 44.91 201 ALA A O 1
ATOM 1538 N N . ALA A 1 202 ? -50.023 -22.701 43.018 1.00 45.19 202 ALA A N 1
ATOM 1539 C CA . ALA A 1 202 ? -50.984 -23.617 43.675 1.00 45.19 202 ALA A CA 1
ATOM 1540 C C . ALA A 1 202 ? -51.106 -24.898 42.818 1.00 45.19 202 ALA A C 1
ATOM 1542 O O . ALA A 1 202 ? -51.445 -24.817 41.646 1.00 45.19 202 ALA A O 1
ATOM 1543 N N . GLY A 1 203 ? -50.649 -26.065 43.292 1.00 42.69 203 GLY A N 1
ATOM 1544 C CA . GLY A 1 203 ? -51.519 -27.114 43.857 1.00 42.69 203 GLY A CA 1
ATOM 1545 C C . GLY A 1 203 ? -52.450 -27.720 42.795 1.00 42.69 203 GLY A C 1
ATOM 1546 O O . GLY A 1 203 ? -53.364 -27.050 42.339 1.00 42.69 203 GLY A O 1
ATOM 1547 N N . THR A 1 204 ? -52.351 -28.994 42.397 1.00 46.06 204 THR A N 1
ATOM 1548 C CA . THR A 1 204 ? -52.942 -30.115 43.156 1.00 46.06 204 THR A CA 1
ATOM 1549 C C . THR A 1 204 ? -52.611 -31.469 42.487 1.00 46.06 204 THR A C 1
ATOM 1551 O O . THR A 1 204 ? -52.759 -31.614 41.282 1.00 46.06 204 THR A O 1
ATOM 1554 N N . ARG A 1 205 ? -52.176 -32.426 43.322 1.00 43.59 205 ARG A N 1
ATOM 1555 C CA . ARG A 1 205 ? -52.250 -33.911 43.288 1.00 43.59 205 ARG A CA 1
ATOM 1556 C C . ARG A 1 205 ? -52.415 -34.687 41.962 1.00 43.59 205 ARG A C 1
ATOM 1558 O O . ARG A 1 205 ? -53.423 -34.586 41.275 1.00 43.59 205 ARG A O 1
ATOM 1565 N N . SER A 1 206 ? -51.506 -35.649 41.785 1.00 49.94 206 SER A N 1
ATOM 1566 C CA . SER A 1 206 ? -51.622 -36.849 40.940 1.00 49.94 206 SER A CA 1
ATOM 1567 C C . SER A 1 206 ? -52.672 -37.858 41.440 1.00 49.94 206 SER A C 1
ATOM 1569 O O . SER A 1 206 ? -52.899 -37.958 42.650 1.00 49.94 206 SER A O 1
ATOM 1571 N N . PRO A 1 207 ? -53.195 -38.707 40.537 1.00 66.94 207 PRO A N 1
ATOM 1572 C CA . PRO A 1 207 ? -53.560 -40.088 40.859 1.00 66.94 207 PRO A CA 1
ATOM 1573 C C . PRO A 1 207 ? -52.912 -41.112 39.882 1.00 66.94 207 PRO A C 1
ATOM 1575 O O . PRO A 1 207 ? -52.201 -40.709 38.960 1.00 66.94 207 PRO A O 1
ATOM 1578 N N . PRO A 1 208 ? -53.051 -42.431 40.137 1.00 59.25 208 PRO A N 1
ATOM 1579 C CA . PRO A 1 208 ? -51.979 -43.398 39.911 1.00 59.25 208 PRO A CA 1
ATOM 1580 C C . PRO A 1 208 ? -52.059 -44.217 38.613 1.00 59.25 208 PRO A C 1
ATOM 1582 O O . PRO A 1 208 ? -53.083 -44.333 37.950 1.00 59.25 208 PRO A O 1
ATOM 1585 N N . THR A 1 209 ? -50.904 -44.827 38.354 1.00 55.81 209 THR A N 1
ATOM 1586 C CA . THR A 1 209 ? -50.528 -45.976 37.525 1.00 55.81 209 THR A CA 1
ATOM 1587 C C . THR A 1 209 ? -51.653 -46.927 37.100 1.00 55.81 209 THR A C 1
ATOM 1589 O O . THR A 1 209 ? -52.388 -47.460 37.929 1.00 55.81 209 THR A O 1
ATOM 1592 N N . THR A 1 210 ? -51.684 -47.285 35.813 1.00 59.53 210 THR A N 1
ATOM 1593 C CA . THR A 1 210 ? -52.258 -48.560 35.361 1.00 59.53 210 THR A CA 1
ATOM 1594 C C . THR A 1 210 ? -51.303 -49.231 34.381 1.00 59.53 210 THR A C 1
ATOM 1596 O O . THR A 1 210 ? -51.037 -48.742 33.288 1.00 59.53 210 THR A O 1
ATOM 1599 N N . THR A 1 211 ? -50.760 -50.348 34.848 1.00 60.47 211 THR A N 1
ATOM 1600 C CA . THR A 1 211 ? -49.976 -51.345 34.124 1.00 60.47 211 THR A CA 1
ATOM 1601 C C . THR A 1 211 ? -50.861 -52.079 33.114 1.00 60.47 211 THR A C 1
ATOM 1603 O O . THR A 1 211 ? -51.991 -52.448 33.434 1.00 60.47 211 THR A O 1
ATOM 1606 N N . SER A 1 212 ? -50.344 -52.364 31.920 1.00 53.72 212 SER A N 1
ATOM 1607 C CA . SER A 1 212 ? -50.832 -53.455 31.065 1.00 53.72 212 SER A CA 1
ATOM 1608 C C . SER A 1 212 ? -49.669 -54.085 30.280 1.00 53.72 212 SER A C 1
ATOM 1610 O O . SER A 1 212 ? -48.658 -53.412 30.077 1.00 53.72 212 SER A O 1
ATOM 1612 N N . PRO A 1 213 ? -49.761 -55.387 29.947 1.00 62.81 213 PRO A N 1
ATOM 1613 C CA . PRO A 1 213 ? -48.621 -56.284 29.736 1.00 62.81 213 PRO A CA 1
ATOM 1614 C C . PRO A 1 213 ? -48.233 -56.435 28.250 1.00 62.81 213 PRO A C 1
ATOM 1616 O O . PRO A 1 213 ? -48.964 -55.953 27.383 1.00 62.81 213 PRO A O 1
ATOM 1619 N N . PRO A 1 214 ? -47.098 -57.098 27.940 1.00 70.69 214 PRO A N 1
ATOM 1620 C CA . PRO A 1 214 ? -46.632 -57.263 26.567 1.00 70.69 214 PRO A CA 1
ATOM 1621 C C . PRO A 1 214 ? -47.379 -58.380 25.826 1.00 70.69 214 PRO A C 1
ATOM 1623 O O . PRO A 1 214 ? -47.781 -59.381 26.425 1.00 70.69 214 PRO A O 1
ATOM 1626 N N . GLY A 1 215 ? -47.502 -58.195 24.512 1.00 60.09 215 GLY A N 1
ATOM 1627 C CA . GLY A 1 215 ? -47.611 -59.265 23.520 1.00 60.09 215 GLY A CA 1
ATOM 1628 C C . GLY A 1 215 ? -46.304 -59.381 22.751 1.00 60.09 215 GLY A C 1
ATOM 1629 O O . GLY A 1 215 ? -45.585 -58.356 22.684 1.00 60.09 215 GLY A O 1
#